Protein 3TJ5 (pdb70)

Sequence (281 aa):
PVFHTRTIESILEPVAQQISHLVIMHEEGEVDGKAIPDLTAPVAAVQAAVSSNLVRVGKETVQTTEDQILKRDMPPAFIKVENACTKLVQAAQMLQSDPYSVPARDYLIDGSRGILSGTSDLLLTFDEAEVRKIIRVCKGILEYLTVAEVVETMEDLVTYTKNLGPGMTKMAKMIDERQQELTHQEHRVMLVNSMNTVKELLPVLISAMMKKIFVTTKKNSKNQGIEEALKNRNFTVEKMSAEINEIIRVLQLTSWWDEGSHMNLLNAATALSGSMQYLLNYVNAG

CATH classification: 1.20.120.230 (+1 more: 1.20.120.230)

B-factor: mean 51.9, std 18.7, range [24.47, 155.9]

GO terms:
  GO:0005515 protein binding (F, IPI)
  GO:0060090 molecular adaptor activity (F, EXP)
  GO:0045121 membrane raft (C, I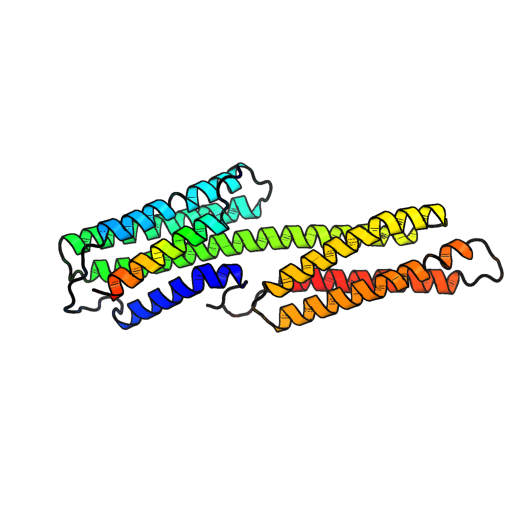DA)
  GO:0005912 adherens junction (C, IDA)
  GO:1903140 regulation of establishment of endothelial barrier (P, IDA)
  GO:0044291 cell-cell contact zone (C, IMP)
  GO:0005911 cell-cell junction (C, IMP)
  GO:0005925 focal adhesion (C, IMP)
  GO:1904702 regulation of protein localization to adherens junction (P, IMP)
  GO:0051893 regulation of focal adhesion assembly (P, IMP)
  GO:0031625 ubiquitin protein ligase binding (F, IPI)
  GO:0043034 costamere (C, IDA)
  GO:0005925 focal adhesion (C, IDA)
  GO:1904813 ficolin-1-rich granule lumen (C, TAS)
  GO:0034774 secretory granule lumen (C, TAS)
  GO:0035580 specific granule lumen (C, TAS)
  GO:0005576 extracellular region (C, TAS)
  GO:0005829 cytosol (C, TAS)
  GO:0003779 actin binding (F, IDA)
  GO:0007160 cell-matrix adhesion (P, TAS)

Solvent-accessible surface area: 15143 Å² total; per-residue (Å²): 117,77,23,40,2,122,42,10,62,77,11,4,56,32,4,27,108,42,8,64,76,25,44,135,91,6,124,163,45,66,114,44,62,157,49,19,42,75,0,67,77,10,3,50,47,0,88,62,9,6,68,26,0,6,114,9,0,101,74,45,28,139,105,28,164,34,125,59,17,71,154,43,2,47,79,2,7,105,86,0,67,93,7,7,73,80,0,34,71,0,3,112,54,2,106,99,65,45,108,11,32,78,0,8,31,77,2,11,60,0,0,118,18,3,31,43,0,4,34,52,1,2,73,11,63,13,73,8,61,10,60,96,14,15,150,37,0,108,34,14,28,119,58,1,81,60,0,108,106,9,79,70,81,142,70,4,78,75,3,39,146,87,2,24,88,24,6,94,113,0,16,130,49,2,72,94,15,17,84,64,13,42,35,106,100,19,51,81,69,0,55,83,5,9,60,36,0,107,119,22,28,80,76,0,27,53,7,2,103,90,16,16,8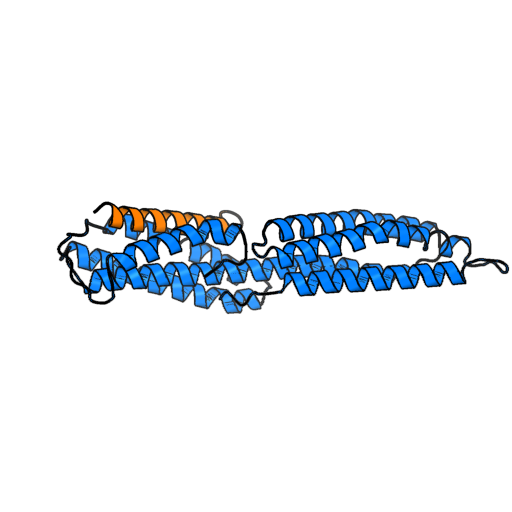8,30,68,136,57,212,152,14,37,47,113,95,3,73,116,56,7,71,128,4,27,119,82,0,25,61,40,0,77,53,0,19,114,2,5,116,48,111,22,231,46,180,111,120,189,65,82,7,48,80,0,0,74,50,1,7,38,24,1,47,131,0,8,78,83,16,87,95,66

Structure (mmCIF, N/CA/C/O backbone):
data_3TJ5
#
_entry.id   3TJ5
#
_cell.length_a   54.404
_cell.length_b   76.343
_cell.length_c   114.549
_cell.angle_alpha   90.00
_cell.angle_beta   90.00
_cell.angle_gamma   90.00
#
_symmetry.space_group_name_H-M   'P 21 21 21'
#
loop_
_entity.id
_entity.type
_entity.pdbx_description
1 polymer Vinculin
2 polymer 'Antigenic heat-stable 120 kDa protein'
3 non-polymer GLYCEROL
4 water water
#
loop_
_atom_site.group_PDB
_atom_site.id
_atom_site.type_symbol
_atom_site.label_atom_id
_atom_site.label_alt_id
_atom_site.label_comp_id
_atom_site.label_asym_id
_atom_site.label_entity_id
_atom_site.label_seq_id
_atom_site.pdbx_PDB_ins_code
_atom_site.Cartn_x
_atom_site.Cartn_y
_atom_site.Cartn_z
_atom_site.occupancy
_atom_site.B_iso_or_equiv
_atom_site.auth_seq_id
_atom_site.auth_comp_id
_atom_site.auth_asym_id
_atom_site.auth_atom_id
_atom_site.pdbx_PDB_model_num
ATOM 1 N N . PRO A 1 2 ? -28.176 -21.379 26.217 1.00 77.86 2 PRO A N 1
ATOM 2 C CA . PRO A 1 2 ? -27.481 -20.660 27.292 1.00 75.62 2 PRO A CA 1
ATOM 3 C C . PRO A 1 2 ? -26.223 -19.924 26.811 1.00 75.64 2 PRO A C 1
ATOM 4 O O . PRO A 1 2 ? -25.591 -19.240 27.619 1.00 74.94 2 PRO A O 1
ATOM 8 N N . VAL A 1 3 ? -25.870 -20.030 25.508 1.00 69.53 3 VAL A N 1
ATOM 9 C CA . VAL A 1 3 ? -24.701 -19.325 24.963 1.00 66.95 3 VAL A CA 1
ATOM 10 C C . VAL A 1 3 ? -25.068 -17.838 24.833 1.00 63.60 3 VAL A C 1
ATOM 11 O O . VAL A 1 3 ? -26.243 -17.506 24.628 1.00 62.85 3 VAL A O 1
ATOM 15 N N . PHE A 1 4 ? -24.083 -16.951 25.007 1.00 54.63 4 PHE A N 1
ATOM 16 C CA . PHE A 1 4 ? -24.347 -15.522 24.931 1.00 51.54 4 PHE A CA 1
ATOM 17 C C . PHE A 1 4 ? -24.021 -15.016 23.522 1.00 54.27 4 PHE A C 1
ATOM 18 O O . PHE A 1 4 ? -23.181 -15.601 22.832 1.00 53.38 4 PHE A O 1
ATOM 26 N N . HIS A 1 5 ? -24.770 -13.992 23.074 1.00 50.17 5 HIS A N 1
ATOM 27 C CA . HIS A 1 5 ? -24.687 -13.428 21.716 1.00 50.75 5 HIS A CA 1
ATOM 28 C C . HIS A 1 5 ? -23.306 -12.858 21.383 1.00 51.05 5 HIS A C 1
ATOM 29 O O . HIS A 1 5 ? -22.843 -13.051 20.264 1.00 51.69 5 HIS A O 1
ATOM 36 N N . THR A 1 6 ? -22.661 -12.165 22.342 1.00 44.91 6 THR A N 1
ATOM 37 C CA . THR A 1 6 ? -21.354 -11.510 22.174 1.00 43.89 6 THR A CA 1
ATOM 38 C C . THR A 1 6 ? -20.401 -11.825 23.306 1.00 48.09 6 THR A C 1
ATOM 39 O O . THR A 1 6 ? -20.839 -12.219 24.395 1.00 46.06 6 THR A O 1
ATOM 43 N N . ARG A 1 7 ? -19.099 -11.567 23.079 1.00 46.47 7 ARG A N 1
ATOM 44 C CA . ARG A 1 7 ? -18.050 -11.801 24.069 1.00 47.32 7 ARG A CA 1
ATOM 45 C C . ARG A 1 7 ? -18.152 -10.827 25.244 1.00 49.09 7 ARG A C 1
ATOM 46 O O . ARG A 1 7 ? -17.741 -11.171 26.353 1.00 48.20 7 ARG A O 1
ATOM 54 N N . THR A 1 8 ? -18.738 -9.638 25.026 1.00 44.85 8 THR A N 1
ATOM 55 C CA . THR A 1 8 ? -18.935 -8.643 26.085 1.00 42.88 8 THR A CA 1
ATOM 56 C C . THR A 1 8 ? -19.997 -9.138 27.067 1.00 41.63 8 THR A C 1
ATOM 57 O O . THR A 1 8 ? -19.783 -9.065 28.273 1.00 39.80 8 THR A O 1
ATOM 61 N N . ILE A 1 9 ? -21.127 -9.647 26.539 1.00 36.53 9 ILE A N 1
ATOM 62 C CA . ILE A 1 9 ? -22.252 -10.155 27.323 1.00 35.60 9 ILE A CA 1
ATOM 63 C C . ILE A 1 9 ? -21.809 -11.398 28.098 1.00 38.91 9 ILE A C 1
ATOM 64 O O . ILE A 1 9 ? -22.088 -11.506 29.288 1.00 38.07 9 ILE A O 1
ATOM 69 N N . GLU A 1 10 ? -21.077 -12.289 27.426 1.00 35.87 10 GLU A N 1
ATOM 70 C CA . GLU A 1 10 ? -20.530 -13.519 27.982 1.00 37.04 10 GLU A CA 1
ATOM 71 C C . GLU A 1 10 ? -19.691 -13.245 29.239 1.00 41.01 10 GLU A C 1
ATOM 72 O O . GLU A 1 10 ? -19.954 -13.849 30.269 1.00 38.39 10 GLU A O 1
ATOM 78 N N . SER A 1 11 ? -18.722 -12.317 29.166 1.00 40.37 11 SER A N 1
ATOM 79 C CA . SER A 1 11 ? -17.831 -11.999 30.290 1.00 42.07 11 SER A CA 1
ATOM 80 C C . SER A 1 11 ? -18.590 -11.455 31.502 1.00 44.41 11 SER A C 1
ATOM 81 O O . SER A 1 11 ? -18.161 -11.675 32.631 1.00 46.42 11 SER A O 1
ATOM 84 N N . ILE A 1 12 ? -19.732 -10.801 31.281 1.00 40.10 12 ILE A N 1
ATOM 85 C CA . ILE A 1 12 ? -20.567 -10.255 32.351 1.00 39.11 12 ILE A CA 1
ATOM 86 C C . ILE A 1 12 ? -21.483 -11.357 32.939 1.00 41.19 12 ILE A C 1
ATOM 87 O O . ILE A 1 12 ? -21.609 -11.476 34.159 1.00 39.50 12 ILE A O 1
ATOM 92 N N . LEU A 1 13 ? -22.155 -12.126 32.071 1.00 36.55 13 LEU A N 1
ATOM 93 C CA . LEU A 1 13 ? -23.192 -13.044 32.516 1.00 35.82 13 LEU A CA 1
ATOM 94 C C . LEU A 1 13 ? -22.777 -14.487 32.718 1.00 36.12 13 LEU A C 1
ATOM 95 O O . LEU A 1 13 ? -23.324 -15.121 33.609 1.00 35.40 13 LEU A O 1
ATOM 100 N N . GLU A 1 14 ? -21.863 -15.013 31.908 1.00 33.52 14 GLU A N 1
ATOM 101 C CA . GLU A 1 14 ? -21.422 -16.412 32.000 1.00 33.89 14 GLU A CA 1
ATOM 102 C C . GLU A 1 14 ? -20.944 -16.741 33.435 1.00 37.37 14 GLU A C 1
ATOM 103 O O . GLU A 1 14 ? -21.423 -17.755 33.959 1.00 36.12 14 GLU A O 1
ATOM 109 N N . PRO A 1 15 ? -20.127 -15.890 34.134 1.00 35.18 15 PRO A N 1
ATOM 110 C CA . PRO A 1 15 ? -19.735 -16.236 35.521 1.00 34.94 15 PRO A CA 1
ATOM 111 C C . PRO A 1 15 ? -20.928 -16.327 36.475 1.00 36.53 15 PRO A C 1
ATOM 112 O O . PRO A 1 15 ? -20.939 -17.188 37.344 1.00 36.60 15 PRO A O 1
ATOM 116 N N . VAL A 1 16 ? -21.948 -15.485 36.293 1.00 32.38 16 VAL A N 1
ATOM 117 C CA . VAL A 1 16 ? -23.136 -15.521 37.135 1.00 31.65 16 VAL A CA 1
ATOM 118 C C . VAL A 1 16 ? -23.916 -16.840 36.857 1.00 35.49 16 VAL A C 1
ATOM 119 O O . VAL A 1 16 ? -24.286 -17.547 37.810 1.00 34.09 16 VAL A O 1
ATOM 123 N N . ALA A 1 17 ? -24.105 -17.198 35.563 1.00 32.55 17 ALA A N 1
ATOM 124 C CA . ALA A 1 17 ? -24.788 -18.450 35.192 1.00 32.01 17 ALA A CA 1
ATOM 125 C C . ALA A 1 17 ? -24.058 -19.641 35.775 1.00 33.76 17 ALA A C 1
ATOM 126 O O . ALA A 1 17 ? -24.699 -20.529 36.339 1.00 32.25 17 ALA A O 1
ATOM 128 N N . GLN A 1 18 ? -22.715 -19.650 35.701 1.00 32.41 18 GLN A N 1
ATOM 129 C CA . GLN A 1 18 ? -21.921 -20.773 36.238 1.00 33.56 18 GLN A CA 1
ATOM 130 C C . GLN A 1 18 ? -22.083 -20.925 37.756 1.00 35.81 18 GLN A C 1
ATOM 131 O O . GLN A 1 18 ? -22.211 -22.038 38.260 1.00 36.72 18 GLN A O 1
ATOM 137 N N . GLN A 1 19 ? -22.146 -19.807 38.474 1.00 31.28 19 GLN A N 1
ATOM 138 C CA . GLN A 1 19 ? -22.280 -19.827 39.918 1.00 30.39 19 GLN A CA 1
ATOM 139 C C . GLN A 1 19 ? -23.700 -20.219 40.352 1.00 34.49 19 GLN A C 1
ATOM 140 O O . GLN A 1 19 ? -23.850 -20.911 41.357 1.00 33.31 19 GLN A O 1
ATOM 146 N N . ILE A 1 20 ? -24.725 -19.835 39.586 1.00 32.33 20 ILE A N 1
ATOM 147 C CA . ILE A 1 20 ? -26.088 -20.279 39.897 1.00 32.91 20 ILE A CA 1
ATOM 148 C C . ILE A 1 20 ? -26.166 -21.804 39.709 1.00 38.06 20 ILE A C 1
ATOM 149 O O . ILE A 1 20 ? -26.707 -22.500 40.566 1.00 38.12 20 ILE A O 1
ATOM 154 N N . SER A 1 21 ? -25.606 -22.322 38.597 1.00 36.29 21 SER A N 1
ATOM 155 C CA . SER A 1 21 ? -25.651 -23.761 38.331 1.00 38.30 21 SER A CA 1
ATOM 156 C C . SER A 1 21 ? -24.888 -24.534 39.413 1.00 42.73 21 SER A C 1
ATOM 157 O O . SER A 1 21 ? -25.322 -25.621 39.795 1.00 41.91 21 SER A O 1
ATOM 160 N N . HIS A 1 22 ? -23.810 -23.936 39.979 1.00 38.79 22 HIS A N 1
ATOM 161 C CA . HIS A 1 22 ? -23.068 -24.565 41.078 1.00 38.29 22 HIS A CA 1
ATOM 162 C C . HIS A 1 22 ? -23.936 -24.647 42.338 1.00 42.81 22 HIS A C 1
ATOM 163 O O . HIS A 1 22 ? -23.869 -25.650 43.054 1.00 43.03 22 HIS A O 1
ATOM 170 N N . LEU A 1 23 ? -24.731 -23.593 42.618 1.00 38.65 23 LEU A N 1
ATOM 171 C CA . LEU A 1 23 ? -25.591 -23.544 43.803 1.00 38.50 23 LEU A CA 1
ATOM 172 C C . LEU A 1 23 ? -26.726 -24.572 43.682 1.00 44.91 23 LEU A C 1
ATOM 173 O O . LEU A 1 23 ? -27.019 -25.269 44.656 1.00 44.20 23 LEU A O 1
ATOM 178 N N . VAL A 1 24 ? -27.323 -24.678 42.474 1.00 42.63 24 VAL A N 1
ATOM 179 C CA . VAL A 1 24 ? -28.400 -25.611 42.107 1.00 43.51 24 VAL A CA 1
ATOM 180 C C . VAL A 1 24 ? -27.974 -27.086 42.393 1.00 49.54 24 VAL A C 1
ATOM 181 O O . VAL A 1 24 ? -28.821 -27.875 42.823 1.00 48.94 24 VAL A O 1
ATOM 185 N N . ILE A 1 25 ? -26.665 -27.435 42.228 1.00 47.72 25 ILE A N 1
ATOM 186 C CA . ILE A 1 25 ? -26.127 -28.767 42.543 1.00 49.07 25 ILE A CA 1
ATOM 187 C C . ILE A 1 25 ? -26.411 -29.087 44.011 1.00 54.02 25 ILE A C 1
ATOM 188 O O . ILE A 1 25 ? -26.884 -30.182 44.315 1.00 54.62 25 ILE A O 1
ATOM 193 N N . MET A 1 26 ? -26.108 -28.133 44.906 1.00 50.57 26 MET A N 1
ATOM 194 C CA . MET A 1 26 ? -26.308 -28.226 46.350 1.00 50.88 26 MET A CA 1
ATOM 195 C C . MET A 1 26 ? -27.754 -28.064 46.755 1.00 47.81 26 MET A C 1
ATOM 196 O O . MET A 1 26 ? -28.125 -28.511 47.839 1.00 46.12 26 MET A O 1
ATOM 201 N N . HIS A 1 27 ? -28.549 -27.328 45.958 1.00 41.71 27 HIS A N 1
ATOM 202 C CA . HIS A 1 27 ? -29.942 -27.108 46.323 1.00 38.80 27 HIS A CA 1
ATOM 203 C C . HIS A 1 27 ? -30.896 -27.273 45.149 1.00 42.19 27 HIS A C 1
ATOM 204 O O . HIS A 1 27 ? -30.991 -26.407 44.278 1.00 40.93 27 HIS A O 1
ATOM 211 N N . GLU A 1 28 ? -31.632 -28.388 45.163 1.00 39.90 28 GLU A N 1
ATOM 212 C CA . GLU A 1 28 ? -32.759 -28.661 44.272 1.00 40.68 28 GLU A CA 1
ATOM 213 C C . GLU A 1 28 ? -33.941 -27.954 44.915 1.00 44.43 28 GLU A C 1
ATOM 214 O O . GLU A 1 28 ? -33.864 -27.653 46.108 1.00 44.27 28 GLU A O 1
ATOM 220 N N . GLU A 1 29 ? -35.036 -27.728 44.201 1.00 41.09 29 GLU A N 1
ATOM 221 C CA . GLU A 1 29 ? -36.207 -27.078 44.799 1.00 40.31 29 GLU A CA 1
ATOM 222 C C . GLU A 1 29 ? -36.725 -27.873 46.003 1.00 42.14 29 GLU A C 1
ATOM 223 O O . GLU A 1 29 ? -36.869 -29.091 45.911 1.00 41.72 29 GLU A O 1
ATOM 229 N N . GLY A 1 30 ? -36.943 -27.184 47.124 1.00 36.54 30 GLY A N 1
ATOM 230 C CA . GLY A 1 30 ? -37.458 -27.789 48.355 1.00 35.93 30 GLY A CA 1
ATOM 231 C C . GLY A 1 30 ? -36.510 -28.694 49.121 1.00 40.01 30 GLY A C 1
ATOM 232 O O . GLY A 1 30 ? -36.921 -29.318 50.101 1.00 39.79 30 GLY A O 1
ATOM 233 N N . GLU A 1 31 ? -35.225 -28.736 48.728 1.00 37.39 31 GLU A N 1
ATOM 234 C CA . GLU A 1 31 ? -34.236 -29.591 49.380 1.00 37.13 31 GLU A CA 1
ATOM 235 C C . GLU A 1 31 ? -33.746 -29.018 50.718 1.00 36.91 31 GLU A C 1
ATOM 236 O O . GLU A 1 31 ? -33.370 -27.851 50.833 1.00 34.40 31 GLU A O 1
ATOM 242 N N . VAL A 1 32 ? -33.709 -29.892 51.714 1.00 34.50 32 VAL A N 1
ATOM 243 C CA . VAL A 1 32 ? -33.203 -29.634 53.053 1.00 34.17 32 VAL A CA 1
ATOM 244 C C . VAL A 1 32 ? -31.713 -29.988 53.105 1.00 36.98 32 VAL A C 1
ATOM 245 O O . VAL A 1 32 ? -31.303 -31.038 52.594 1.00 34.96 32 VAL A O 1
ATOM 249 N N . ASP A 1 33 ? -30.937 -29.182 53.830 1.00 36.39 33 ASP A N 1
ATOM 250 C CA . ASP A 1 33 ? -29.532 -29.470 54.127 1.00 37.09 33 ASP A CA 1
ATOM 251 C C . ASP A 1 33 ? -29.270 -29.063 55.584 1.00 41.32 33 ASP A C 1
ATOM 252 O O . ASP A 1 33 ? -30.127 -28.442 56.214 1.00 40.06 33 ASP A O 1
ATOM 257 N N . GLY A 1 34 ? -28.132 -29.462 56.121 1.00 40.23 34 GLY A N 1
ATOM 258 C CA . GLY A 1 34 ? -27.752 -29.122 57.491 1.00 39.38 34 GLY A CA 1
ATOM 259 C C . GLY A 1 34 ? -26.627 -28.116 57.534 1.00 42.83 34 GLY A C 1
ATOM 260 O O . GLY A 1 34 ? -25.824 -28.128 58.460 1.00 42.82 34 GLY A O 1
ATOM 261 N N . LYS A 1 35 ? -26.543 -27.243 56.522 1.00 39.71 35 LYS A N 1
ATOM 262 C CA . LYS A 1 35 ? -25.515 -26.212 56.493 1.00 40.72 35 LYS A CA 1
ATOM 263 C C . LYS A 1 35 ? -26.144 -24.837 56.765 1.00 45.26 35 LYS A C 1
ATOM 264 O O . LYS A 1 35 ? -26.997 -24.377 56.007 1.00 46.42 35 LYS A O 1
ATOM 270 N N . ALA A 1 36 ? -25.742 -24.197 57.861 1.00 40.01 36 ALA A N 1
ATOM 271 C CA . ALA A 1 36 ? -26.230 -22.874 58.223 1.00 38.34 36 ALA A CA 1
ATOM 272 C C . ALA A 1 36 ? -25.695 -21.839 57.227 1.00 40.83 36 ALA A C 1
ATOM 273 O O . ALA A 1 36 ? -24.480 -21.722 57.061 1.00 42.71 36 ALA A O 1
ATOM 275 N N . ILE A 1 37 ? -26.575 -21.099 56.551 1.00 33.97 37 ILE A N 1
ATOM 276 C CA . ILE A 1 37 ? -26.082 -20.060 55.626 1.00 32.64 37 ILE A CA 1
ATOM 277 C C . ILE A 1 37 ? -25.734 -18.827 56.473 1.00 36.73 37 ILE A C 1
ATOM 278 O O . ILE A 1 37 ? -26.562 -18.407 57.291 1.00 34.19 37 ILE A O 1
ATOM 283 N N . PRO A 1 38 ? -24.524 -18.228 56.322 1.00 36.07 38 PRO A N 1
ATOM 284 C CA . PRO A 1 38 ? -24.209 -17.034 57.122 1.00 36.83 38 PRO A CA 1
ATOM 285 C C . PRO A 1 38 ? -25.117 -15.860 56.737 1.00 40.98 38 PRO A C 1
ATOM 286 O O . PRO A 1 38 ? -25.859 -15.957 55.751 1.00 40.00 38 PRO A O 1
ATOM 290 N N . ASP A 1 39 ? -25.083 -14.772 57.523 1.00 37.44 39 ASP A N 1
ATOM 291 C CA . ASP A 1 39 ? -25.912 -13.589 57.301 1.00 37.22 39 ASP A CA 1
ATOM 292 C C . ASP A 1 39 ? -25.618 -12.957 55.906 1.00 39.82 39 ASP A C 1
ATOM 293 O O . ASP A 1 39 ? -24.502 -12.510 55.652 1.00 38.06 39 ASP A O 1
ATOM 298 N N . LEU A 1 40 ? -26.629 -12.931 55.016 1.00 35.79 40 LEU A N 1
ATOM 299 C CA . LEU A 1 40 ? -26.446 -12.399 53.658 1.00 35.79 40 LEU A CA 1
ATOM 300 C C . LEU A 1 40 ? -26.947 -10.967 53.512 1.00 39.87 40 LEU A C 1
ATOM 301 O O . LEU A 1 40 ? -26.928 -10.448 52.399 1.00 37.80 40 LEU A O 1
ATOM 306 N N . THR A 1 41 ? -27.355 -10.302 54.620 1.00 36.67 41 THR A N 1
ATOM 307 C CA . THR A 1 41 ? -27.877 -8.928 54.563 1.00 36.75 41 THR A CA 1
ATOM 308 C C . THR A 1 41 ? -26.964 -7.963 53.779 1.00 41.23 41 THR A C 1
ATOM 309 O O . THR A 1 41 ? -27.464 -7.288 52.877 1.00 41.08 41 THR A O 1
ATOM 313 N N . ALA A 1 42 ? -25.666 -7.864 54.129 1.00 39.33 42 ALA A N 1
ATOM 314 C CA . ALA A 1 42 ? -24.728 -6.930 53.481 1.00 40.13 42 ALA A CA 1
ATOM 315 C C . ALA A 1 42 ? -24.432 -7.323 51.995 1.00 42.96 42 ALA A C 1
ATOM 316 O O . ALA A 1 42 ? -24.612 -6.445 51.138 1.00 43.43 42 ALA A O 1
ATOM 318 N N . PRO A 1 43 ? -24.064 -8.586 51.616 1.00 38.62 43 PRO A N 1
ATOM 319 C CA . PRO A 1 43 ? -23.892 -8.882 50.169 1.00 36.93 43 PRO A CA 1
ATOM 320 C C . PRO A 1 43 ? -25.163 -8.615 49.342 1.00 38.86 43 PRO A C 1
ATOM 321 O O . PRO A 1 43 ? -25.058 -8.122 48.214 1.00 40.27 43 PRO A O 1
ATOM 325 N N . VAL A 1 44 ? -26.356 -8.909 49.891 1.00 34.55 44 VAL A N 1
ATOM 326 C CA . VAL A 1 44 ? -27.621 -8.664 49.182 1.00 34.77 44 VAL A CA 1
ATOM 327 C C . VAL A 1 44 ? -27.847 -7.141 49.045 1.00 40.14 44 VAL A C 1
ATOM 328 O O . VAL A 1 44 ? -28.286 -6.685 47.983 1.00 38.38 44 VAL A O 1
ATOM 332 N N . ALA A 1 45 ? -27.522 -6.359 50.084 1.00 38.96 45 ALA A N 1
ATOM 333 C CA . ALA A 1 45 ? -27.663 -4.894 50.009 1.00 39.26 45 ALA A CA 1
ATOM 334 C C . ALA A 1 45 ? -26.798 -4.332 48.875 1.00 42.07 45 ALA A C 1
ATOM 335 O O . ALA A 1 45 ? -27.229 -3.387 48.210 1.00 42.31 45 ALA A O 1
ATOM 337 N N . ALA A 1 46 ? -25.605 -4.930 48.613 1.00 38.04 46 ALA A N 1
ATOM 338 C CA . ALA A 1 46 ? -24.753 -4.504 47.481 1.00 38.08 46 ALA A CA 1
ATOM 339 C C . ALA A 1 46 ? -25.416 -4.877 46.132 1.00 39.88 46 ALA A C 1
ATOM 340 O O . ALA A 1 46 ? -25.292 -4.132 45.153 1.00 38.17 46 ALA A O 1
ATOM 342 N N . VAL A 1 47 ? -26.131 -6.024 46.084 1.00 36.16 47 VAL A N 1
ATOM 343 C CA . VAL A 1 47 ? -26.846 -6.414 44.855 1.00 34.69 47 VAL A CA 1
ATOM 344 C C . VAL A 1 47 ? -27.970 -5.385 44.641 1.00 39.31 47 VAL A C 1
ATOM 345 O O . VAL A 1 47 ? -28.136 -4.878 43.530 1.00 39.17 47 VAL A O 1
ATOM 349 N N . GLN A 1 48 ? -28.677 -5.033 45.726 1.00 37.07 48 GLN A N 1
ATOM 350 C CA . GLN A 1 48 ? -29.763 -4.053 45.727 1.00 38.61 48 GLN A CA 1
ATOM 351 C C . GLN A 1 48 ? -29.271 -2.708 45.181 1.00 43.88 48 GLN A C 1
ATOM 352 O O . GLN A 1 48 ? -29.925 -2.149 44.303 1.00 44.51 48 GLN A O 1
ATOM 358 N N . ALA A 1 49 ? -28.102 -2.219 45.651 1.00 41.63 49 ALA A N 1
ATOM 359 C CA . ALA A 1 49 ? -27.531 -0.955 45.166 1.00 42.83 49 ALA A CA 1
ATOM 360 C C . ALA A 1 49 ? -27.166 -1.047 43.679 1.00 44.06 49 ALA A C 1
ATOM 361 O O . ALA A 1 49 ? -27.414 -0.097 42.942 1.00 44.14 49 ALA A O 1
ATOM 363 N N . ALA A 1 50 ? -26.584 -2.185 43.234 1.00 38.90 50 ALA A N 1
ATOM 364 C CA . ALA A 1 50 ? -26.199 -2.365 41.832 1.00 37.43 50 ALA A CA 1
ATOM 365 C C . ALA A 1 50 ? -27.427 -2.443 40.916 1.00 41.70 50 ALA A C 1
ATOM 366 O O . ALA A 1 50 ? -27.388 -1.912 39.807 1.00 41.01 50 ALA A O 1
ATOM 368 N N . VAL A 1 51 ? -28.521 -3.067 41.393 1.00 39.44 51 VAL A N 1
ATOM 369 C CA . VAL A 1 51 ? -29.797 -3.176 40.657 1.00 39.04 51 VAL A CA 1
ATOM 370 C C . VAL A 1 51 ? -30.404 -1.774 40.441 1.00 43.88 51 VAL A C 1
ATOM 371 O O . VAL A 1 51 ? -30.712 -1.438 39.298 1.00 43.09 51 VAL A O 1
ATOM 375 N N A SER A 1 52 ? -30.569 -0.969 41.522 0.50 42.22 52 SER A N 1
ATOM 376 N N B SER A 1 52 ? -30.562 -0.977 41.518 0.50 41.77 52 SER A N 1
ATOM 377 C CA A SER A 1 52 ? -31.157 0.376 41.439 0.50 43.90 52 SER A CA 1
ATOM 378 C CA B SER A 1 52 ? -31.139 0.370 41.456 0.50 43.25 52 SER A CA 1
ATOM 379 C C A SER A 1 52 ? -30.347 1.272 40.491 0.50 48.64 52 SER A C 1
ATOM 380 C C B SER A 1 52 ? -30.345 1.265 40.497 0.50 48.34 52 SER A C 1
ATOM 381 O O A SER A 1 52 ? -30.934 2.039 39.725 0.50 48.97 52 SER A O 1
ATOM 382 O O B SER A 1 52 ? -30.942 2.025 39.731 0.50 48.66 52 SER A O 1
ATOM 387 N N . ASN A 1 53 ? -29.010 1.113 40.496 1.00 44.88 53 ASN A N 1
ATOM 388 C CA . ASN A 1 53 ? -28.106 1.852 39.623 1.00 44.49 53 ASN A CA 1
ATOM 389 C C . ASN A 1 53 ? -28.298 1.402 38.158 1.00 45.16 53 ASN A C 1
ATOM 390 O O . ASN A 1 53 ? -28.348 2.251 37.263 1.00 44.69 53 ASN A O 1
ATOM 395 N N . LEU A 1 54 ? -28.457 0.078 37.915 1.00 38.38 54 LEU A N 1
ATOM 396 C CA . LEU A 1 54 ? -28.675 -0.422 36.558 1.00 37.05 54 LEU A CA 1
ATOM 397 C C . LEU A 1 54 ? -30.019 0.097 36.005 1.00 42.66 54 LEU A C 1
ATOM 398 O O . LEU A 1 54 ? -30.065 0.519 34.849 1.00 43.11 54 LEU A O 1
ATOM 403 N N . VAL A 1 55 ? -31.073 0.077 36.828 1.00 40.81 55 VAL A N 1
ATOM 404 C CA . VAL A 1 55 ? -32.418 0.560 36.483 1.00 42.79 55 VAL A CA 1
ATOM 405 C C . VAL A 1 55 ? -32.388 2.095 36.216 1.00 49.57 55 VAL A C 1
ATOM 406 O O . VAL A 1 55 ? -32.988 2.538 35.238 1.00 48.85 55 VAL A O 1
ATOM 410 N N . ARG A 1 56 ? -31.657 2.877 37.050 1.00 48.45 56 ARG A N 1
ATOM 411 C CA . ARG A 1 56 ? -31.494 4.337 36.904 1.00 50.20 56 ARG A CA 1
ATOM 412 C C . ARG A 1 56 ? -30.861 4.675 35.524 1.00 52.50 56 ARG A C 1
ATOM 413 O O . ARG A 1 56 ? -31.408 5.509 34.805 1.00 53.17 56 ARG A O 1
ATOM 421 N N . VAL A 1 57 ? -29.757 3.988 35.140 1.00 46.21 57 VAL A N 1
ATOM 422 C CA . VAL A 1 57 ? -29.079 4.166 33.850 1.00 44.80 57 VAL A CA 1
ATOM 423 C C . VAL A 1 57 ? -30.055 3.790 32.713 1.00 49.75 57 VAL A C 1
ATOM 424 O O . VAL A 1 57 ? -30.189 4.545 31.752 1.00 49.21 57 VAL A O 1
ATOM 428 N N . GLY A 1 58 ? -30.717 2.639 32.845 1.00 45.67 58 GLY A N 1
ATOM 429 C CA . GLY A 1 58 ? -31.677 2.150 31.865 1.00 44.78 58 GLY A CA 1
ATOM 430 C C . GLY A 1 58 ? -32.819 3.120 31.614 1.00 49.16 58 GLY A C 1
ATOM 431 O O . GLY A 1 58 ? -33.169 3.377 30.461 1.00 47.75 58 GLY A O 1
ATOM 432 N N . LYS A 1 59 ? -33.415 3.652 32.701 1.00 46.89 59 LYS A N 1
ATOM 433 C CA . LYS A 1 59 ? -34.523 4.614 32.647 1.00 48.47 59 LYS A CA 1
ATOM 434 C C . LYS A 1 59 ? -34.115 5.933 31.976 1.00 55.59 59 LYS A C 1
ATOM 435 O O . LYS A 1 59 ? -34.950 6.539 31.296 1.00 55.71 59 LYS A O 1
ATOM 441 N N . GLU A 1 60 ? -32.841 6.366 32.153 1.00 53.16 60 GLU A N 1
ATOM 442 C CA . GLU A 1 60 ? -32.304 7.578 31.522 1.00 54.55 60 GLU A CA 1
ATOM 443 C C . GLU A 1 60 ? -32.236 7.396 30.004 1.00 56.27 60 GLU A C 1
ATOM 444 O O . GLU A 1 60 ? -32.481 8.353 29.268 1.00 56.50 60 GLU A O 1
ATOM 450 N N . THR A 1 61 ? -31.929 6.164 29.538 1.00 50.05 61 THR A N 1
ATOM 451 C CA . THR A 1 61 ? -31.897 5.819 28.116 1.00 48.85 61 THR A CA 1
ATOM 452 C C . THR A 1 61 ? -33.327 5.917 27.544 1.00 54.02 61 THR A C 1
ATOM 453 O O . THR A 1 61 ? -33.520 6.615 26.562 1.00 53.51 61 THR A O 1
ATOM 457 N N . VAL A 1 62 ? -34.320 5.269 28.193 1.00 50.83 62 VAL A N 1
ATOM 458 C CA . VAL A 1 62 ? -35.730 5.267 27.777 1.00 51.41 62 VAL A CA 1
ATOM 459 C C . VAL A 1 62 ? -36.299 6.709 27.710 1.00 58.19 62 VAL A C 1
ATOM 460 O O . VAL A 1 62 ? -37.090 7.003 26.812 1.00 58.32 62 VAL A O 1
ATOM 464 N N . GLN A 1 63 ? -35.893 7.591 28.643 1.00 56.64 63 GLN A N 1
ATOM 465 C CA . GLN A 1 63 ? -36.365 8.973 28.689 1.00 59.18 63 GLN A CA 1
ATOM 466 C C . GLN A 1 63 ? -35.778 9.843 27.569 1.00 63.09 63 GLN A C 1
ATOM 467 O O . GLN A 1 63 ? -36.451 10.771 27.132 1.00 64.93 63 GLN A O 1
ATOM 473 N N . THR A 1 64 ? -34.546 9.553 27.101 1.00 57.31 64 THR A N 1
ATOM 474 C CA . THR A 1 64 ? -33.877 10.397 26.101 1.00 56.81 64 THR A CA 1
ATOM 475 C C . THR A 1 64 ? -33.846 9.819 24.674 1.00 58.98 64 THR A C 1
ATOM 476 O O . THR A 1 64 ? -33.749 10.594 23.721 1.00 59.05 64 THR A O 1
ATOM 480 N N . THR A 1 65 ? -33.880 8.483 24.524 1.00 53.92 65 THR A N 1
ATOM 481 C CA . THR A 1 65 ? -33.765 7.797 23.225 1.00 51.77 65 THR A CA 1
ATOM 482 C C . THR A 1 65 ? -34.895 8.135 22.232 1.00 55.44 65 THR A C 1
ATOM 483 O O . THR A 1 65 ? -35.977 8.585 22.615 1.00 56.22 65 THR A O 1
ATOM 487 N N . GLU A 1 66 ? -34.616 7.867 20.952 1.00 50.82 66 GLU A N 1
ATOM 488 C CA . GLU A 1 66 ? -35.537 7.997 19.828 1.00 50.87 66 GLU A CA 1
ATOM 489 C C . GLU A 1 66 ? -35.857 6.594 19.303 1.00 53.34 66 GLU A C 1
ATOM 490 O O . GLU A 1 66 ? -36.718 6.434 18.437 1.00 52.99 66 GLU A O 1
ATOM 496 N N . ASP A 1 67 ? -35.146 5.572 19.833 1.00 47.94 67 ASP A N 1
ATOM 497 C CA . ASP A 1 67 ? -35.336 4.172 19.453 1.00 46.56 67 ASP A CA 1
ATOM 498 C C . ASP A 1 67 ? -36.579 3.636 20.157 1.00 51.69 67 ASP A C 1
ATOM 499 O O . ASP A 1 67 ? -36.583 3.464 21.379 1.00 50.43 67 ASP A O 1
ATOM 504 N N . GLN A 1 68 ? -37.641 3.393 19.367 1.00 49.72 68 GLN A N 1
ATOM 505 C CA . GLN A 1 68 ? -38.934 2.909 19.841 1.00 50.57 68 GLN A CA 1
ATOM 506 C C . GLN A 1 68 ? -38.855 1.493 20.394 1.00 53.64 68 GLN A C 1
ATOM 507 O O . GLN A 1 68 ? -39.631 1.173 21.288 1.00 53.55 68 GLN A O 1
ATOM 513 N N . ILE A 1 69 ? -37.925 0.657 19.885 1.00 49.81 69 ILE A N 1
ATOM 514 C CA . ILE A 1 69 ? -37.729 -0.721 20.356 1.00 49.01 69 ILE A CA 1
ATOM 515 C C . ILE A 1 69 ? -37.152 -0.694 21.775 1.00 52.61 69 ILE A C 1
ATOM 516 O O . ILE A 1 69 ? -37.583 -1.500 22.606 1.00 52.46 69 ILE A O 1
ATOM 521 N N . LEU A 1 70 ? -36.226 0.254 22.073 1.00 48.58 70 LEU A N 1
ATOM 522 C CA . LEU A 1 70 ? -35.652 0.409 23.417 1.00 48.12 70 LEU A CA 1
ATOM 523 C C . LEU A 1 70 ? -36.718 0.820 24.409 1.00 52.24 70 LEU A C 1
ATOM 524 O O . LEU A 1 70 ? -36.820 0.226 25.488 1.00 51.26 70 LEU A O 1
ATOM 529 N N . LYS A 1 71 ? -37.539 1.833 24.034 1.00 49.21 71 LYS A N 1
ATOM 530 C CA . LYS A 1 71 ? -38.642 2.328 24.866 1.00 50.11 71 LYS A CA 1
ATOM 531 C C . LYS A 1 71 ? -39.616 1.205 25.205 1.00 52.81 71 LYS A C 1
ATOM 532 O O . LYS A 1 71 ? -40.222 1.209 26.274 1.00 52.86 71 LYS A O 1
ATOM 538 N N . ARG A 1 72 ? -39.781 0.257 24.282 1.00 49.64 72 ARG A N 1
ATOM 539 C CA . ARG A 1 72 ? -40.688 -0.873 24.446 1.00 50.42 72 ARG A CA 1
ATOM 540 C C . ARG A 1 72 ? -40.045 -2.033 25.228 1.00 50.84 72 ARG A C 1
ATOM 541 O O . ARG A 1 72 ? -40.690 -2.570 26.126 1.00 50.29 72 ARG A O 1
ATOM 549 N N . ASP A 1 73 ? -38.803 -2.434 24.890 1.00 45.62 73 ASP A N 1
ATOM 550 C CA . ASP A 1 73 ? -38.202 -3.631 25.501 1.00 44.88 73 ASP A CA 1
ATOM 551 C C . ASP A 1 73 ? -37.409 -3.407 26.794 1.00 49.27 73 ASP A C 1
ATOM 552 O O . ASP A 1 73 ? -37.267 -4.361 27.562 1.00 49.88 73 ASP A O 1
ATOM 557 N N . MET A 1 74 ? -36.927 -2.194 27.081 1.00 45.53 74 MET A N 1
ATOM 558 C CA . MET A 1 74 ? -36.184 -1.999 28.332 1.00 44.63 74 MET A CA 1
ATOM 559 C C . MET A 1 74 ? -37.082 -1.977 29.596 1.00 48.64 74 MET A C 1
ATOM 560 O O . MET A 1 74 ? -36.709 -2.663 30.554 1.00 48.03 74 MET A O 1
ATOM 565 N N . PRO A 1 75 ? -38.243 -1.257 29.659 1.00 44.78 75 PRO A N 1
ATOM 566 C CA . PRO A 1 75 ? -39.036 -1.249 30.902 1.00 44.83 75 PRO A CA 1
ATOM 567 C C . PRO A 1 75 ? -39.455 -2.637 31.433 1.00 48.05 75 PRO A C 1
ATOM 568 O O . PRO A 1 75 ? -39.327 -2.790 32.651 1.00 48.02 75 PRO A O 1
ATOM 572 N N . PRO A 1 76 ? -39.843 -3.676 30.634 1.00 43.89 76 PRO A N 1
ATOM 573 C CA . PRO A 1 76 ? -40.171 -4.981 31.248 1.00 43.50 76 PRO A CA 1
ATOM 574 C C . PRO A 1 76 ? -38.976 -5.620 31.963 1.00 44.14 76 PRO A C 1
ATOM 575 O O . PRO A 1 76 ? -39.169 -6.269 32.988 1.00 41.66 76 PRO A O 1
ATOM 579 N N . ALA A 1 77 ? -37.741 -5.415 31.437 1.00 40.03 77 ALA A N 1
ATOM 580 C CA . ALA A 1 77 ? -36.519 -5.960 32.028 1.00 38.80 77 ALA A CA 1
ATOM 581 C C . ALA A 1 77 ? -36.220 -5.312 33.392 1.00 43.31 77 ALA A C 1
ATOM 582 O O . ALA A 1 77 ? -35.687 -5.994 34.270 1.00 42.15 77 ALA A O 1
ATOM 584 N N . PHE A 1 78 ? -36.624 -4.033 33.595 1.00 40.58 78 PHE A N 1
ATOM 585 C CA . PHE A 1 78 ? -36.460 -3.336 34.880 1.00 39.49 78 PHE A CA 1
ATOM 586 C C . PHE A 1 78 ? -37.314 -4.022 35.933 1.00 44.96 78 PHE A C 1
ATOM 587 O O . PHE A 1 78 ? -36.830 -4.287 37.034 1.00 43.29 78 PHE A O 1
ATOM 595 N N . ILE A 1 79 ? -38.575 -4.354 35.578 1.00 44.47 79 ILE A N 1
ATOM 596 C CA . ILE A 1 79 ? -39.516 -5.048 36.475 1.00 44.50 79 ILE A CA 1
ATOM 597 C C . ILE A 1 79 ? -38.939 -6.424 36.848 1.00 45.29 79 ILE A C 1
ATOM 598 O O . ILE A 1 79 ? -39.015 -6.825 38.014 1.00 45.53 79 ILE A O 1
ATOM 603 N N . LYS A 1 80 ? -38.385 -7.145 35.865 1.00 40.11 80 LYS A N 1
ATOM 604 C CA . LYS A 1 80 ? -37.783 -8.471 36.075 1.00 39.61 80 LYS A CA 1
ATOM 605 C C . LYS A 1 80 ? -36.703 -8.430 37.140 1.00 42.19 80 LYS A C 1
ATOM 606 O O . LYS A 1 80 ? -36.768 -9.181 38.112 1.00 40.97 80 LYS A O 1
ATOM 612 N N . VAL A 1 81 ? -35.721 -7.526 36.965 1.00 38.72 81 VAL A N 1
ATOM 613 C CA . VAL A 1 81 ? -34.572 -7.376 37.866 1.00 38.21 81 VAL A CA 1
ATOM 614 C C . VAL A 1 81 ? -35.023 -6.869 39.272 1.00 40.54 81 VAL A C 1
ATOM 615 O O . VAL A 1 81 ? -34.506 -7.364 40.283 1.00 37.94 81 VAL A O 1
ATOM 619 N N . GLU A 1 82 ? -35.997 -5.942 39.334 1.00 37.89 82 GLU A N 1
ATOM 620 C CA . GLU A 1 82 ? -36.502 -5.404 40.609 1.00 39.81 82 GLU A CA 1
ATOM 621 C C . GLU A 1 82 ? -37.274 -6.470 41.416 1.00 44.03 82 GLU A C 1
ATOM 622 O O . GLU A 1 82 ? -37.052 -6.578 42.623 1.00 43.76 82 GLU A O 1
ATOM 628 N N . ASN A 1 83 ? -38.124 -7.287 40.748 1.00 41.62 83 ASN A N 1
ATOM 629 C CA . ASN A 1 83 ? -38.870 -8.385 41.391 1.00 42.00 83 ASN A CA 1
ATOM 630 C C . ASN A 1 83 ? -37.917 -9.440 41.931 1.00 43.69 83 ASN A C 1
ATOM 631 O O . ASN A 1 83 ? -38.097 -9.927 43.047 1.00 43.26 83 ASN A O 1
ATOM 636 N N . ALA A 1 84 ? -36.893 -9.770 41.138 1.00 38.32 84 ALA A N 1
ATOM 637 C CA . ALA A 1 84 ? -35.868 -10.753 41.480 1.00 36.29 84 ALA A CA 1
ATOM 638 C C . ALA A 1 84 ? -35.024 -10.272 42.647 1.00 39.09 84 ALA A C 1
ATOM 639 O O . ALA A 1 84 ? -34.711 -11.060 43.539 1.00 38.03 84 ALA A O 1
ATOM 641 N N . CYS A 1 85 ? -34.707 -8.972 42.677 1.00 37.30 85 CYS A N 1
ATOM 642 C CA . CYS A 1 85 ? -33.938 -8.394 43.772 1.00 38.87 85 CYS A CA 1
ATOM 643 C C . CYS A 1 85 ? -34.735 -8.434 45.078 1.00 42.05 85 CYS A C 1
ATOM 644 O O . CYS A 1 85 ? -34.148 -8.683 46.130 1.00 40.49 85 CYS A O 1
ATOM 647 N N . THR A 1 86 ? -36.065 -8.232 45.015 1.00 39.83 86 THR A N 1
ATOM 648 C CA . THR A 1 86 ? -36.929 -8.304 46.211 1.00 40.28 86 THR A CA 1
ATOM 649 C C . THR A 1 86 ? -36.881 -9.725 46.813 1.00 42.34 86 THR A C 1
ATOM 650 O O . THR A 1 86 ? -36.834 -9.849 48.038 1.00 41.32 86 THR A O 1
ATOM 654 N N . LYS A 1 87 ? -36.838 -10.782 45.965 1.00 37.59 87 LYS A N 1
ATOM 655 C CA . LYS A 1 87 ? -36.715 -12.172 46.455 1.00 35.71 87 LYS A CA 1
ATOM 656 C C . LYS A 1 87 ? -35.392 -12.384 47.182 1.00 36.55 87 LYS A C 1
ATOM 657 O O . LYS A 1 87 ? -35.355 -13.112 48.176 1.00 35.56 87 LYS A O 1
ATOM 663 N N . LEU A 1 88 ? -34.299 -11.749 46.702 1.00 32.68 88 LEU A N 1
ATOM 664 C CA . LEU A 1 88 ? -32.999 -11.886 47.376 1.00 32.36 88 LEU A CA 1
ATOM 665 C C . LEU A 1 88 ? -32.993 -11.185 48.738 1.00 37.06 88 LEU A C 1
ATOM 666 O O . LEU A 1 88 ? -32.398 -11.718 49.682 1.00 35.31 88 LEU A O 1
ATOM 671 N N . VAL A 1 89 ? -33.665 -10.012 48.844 1.00 34.93 89 VAL A N 1
ATOM 672 C CA . VAL A 1 89 ? -33.782 -9.242 50.097 1.00 35.88 89 VAL A CA 1
ATOM 673 C C . VAL A 1 89 ? -34.559 -10.082 51.094 1.00 40.63 89 VAL A C 1
ATOM 674 O O . VAL A 1 89 ? -34.146 -10.198 52.250 1.00 41.67 89 VAL A O 1
ATOM 678 N N . GLN A 1 90 ? -35.655 -10.706 50.635 1.00 37.76 90 GLN A N 1
ATOM 679 C CA . GLN A 1 90 ? -36.490 -11.572 51.455 1.00 37.43 90 GLN A CA 1
ATOM 680 C C . GLN A 1 90 ? -35.710 -12.799 51.884 1.00 39.69 90 GLN A C 1
ATOM 681 O O . GLN A 1 90 ? -35.754 -13.127 53.064 1.00 39.91 90 GLN A O 1
ATOM 687 N N . ALA A 1 91 ? -34.972 -13.463 50.955 1.00 34.60 91 ALA A N 1
ATOM 688 C CA . ALA A 1 91 ? -34.152 -14.646 51.291 1.00 32.88 91 ALA A CA 1
ATOM 689 C C . ALA A 1 91 ? -33.182 -14.325 52.421 1.00 37.04 91 ALA A C 1
ATOM 690 O O . ALA A 1 91 ? -33.099 -15.091 53.385 1.00 35.24 91 ALA A O 1
ATOM 692 N N . ALA A 1 92 ? -32.480 -13.168 52.327 1.00 35.30 92 ALA A N 1
ATOM 693 C CA . ALA A 1 92 ? -31.522 -12.729 53.353 1.00 35.79 92 ALA A CA 1
ATOM 694 C C . ALA A 1 92 ? -32.219 -12.515 54.712 1.00 40.53 92 ALA A C 1
ATOM 695 O O . ALA A 1 92 ? -31.683 -12.933 55.744 1.00 39.44 92 ALA A O 1
ATOM 697 N N . GLN A 1 93 ? -33.431 -11.916 54.702 1.00 38.19 93 GLN A N 1
ATOM 698 C CA . GLN A 1 93 ? -34.210 -11.678 55.932 1.00 39.15 93 GLN A CA 1
ATOM 699 C C . GLN A 1 93 ? -34.657 -12.996 56.559 1.00 40.49 93 GLN A C 1
ATOM 700 O O . GLN A 1 93 ? -34.568 -13.135 57.774 1.00 39.78 93 GLN A O 1
ATOM 706 N N . MET A 1 94 ? -35.106 -13.975 55.738 1.00 37.21 94 MET A N 1
ATOM 707 C CA . MET A 1 94 ? -35.549 -15.294 56.222 1.00 37.03 94 MET A CA 1
ATOM 708 C C . MET A 1 94 ? -34.392 -16.087 56.829 1.00 39.32 94 MET A C 1
ATOM 709 O O . MET A 1 94 ? -34.586 -16.758 57.853 1.00 37.70 94 MET A O 1
ATOM 714 N N . LEU A 1 95 ? -33.188 -15.994 56.209 1.00 35.37 95 LEU A N 1
ATOM 715 C CA . LEU A 1 95 ? -31.987 -16.722 56.639 1.00 35.37 95 LEU A CA 1
ATOM 716 C C . LEU A 1 95 ? -31.390 -16.148 57.913 1.00 41.27 95 LEU A C 1
ATOM 717 O O . LEU A 1 95 ? -30.739 -16.878 58.663 1.00 39.28 95 LEU A O 1
ATOM 722 N N . GLN A 1 96 ? -31.599 -14.849 58.152 1.00 40.53 96 GLN A N 1
ATOM 723 C CA . GLN A 1 96 ? -31.138 -14.177 59.369 1.00 42.10 96 GLN A CA 1
ATOM 724 C C . GLN A 1 96 ? -31.833 -14.819 60.595 1.00 46.07 96 GLN A C 1
ATOM 725 O O . GLN A 1 96 ? -31.173 -15.098 61.594 1.00 46.36 96 GLN A O 1
ATOM 731 N N . SER A 1 97 ? -33.141 -15.119 60.489 1.00 42.07 97 SER A N 1
ATOM 732 C CA . SER A 1 97 ? -33.865 -15.760 61.595 1.00 42.39 97 SER A CA 1
ATOM 733 C C . SER A 1 97 ? -33.690 -17.278 61.566 1.00 40.85 97 SER A C 1
ATOM 734 O O . SER A 1 97 ? -33.645 -17.903 62.619 1.00 39.20 97 SER A O 1
ATOM 737 N N . ASP A 1 98 ? -33.594 -17.882 60.369 1.00 35.15 98 ASP A N 1
ATOM 738 C CA . ASP A 1 98 ? -33.413 -19.333 60.279 1.00 33.46 98 ASP A CA 1
ATOM 739 C C . ASP A 1 98 ? -32.350 -19.659 59.220 1.00 36.21 98 ASP A C 1
ATOM 740 O O . ASP A 1 98 ? -32.687 -19.740 58.044 1.00 34.30 98 ASP A O 1
ATOM 745 N N . PRO A 1 99 ? -31.075 -19.888 59.610 1.00 34.44 99 PRO A N 1
ATOM 746 C CA . PRO A 1 99 ? -30.030 -20.161 58.600 1.00 33.88 99 PRO A CA 1
ATOM 747 C C . PRO A 1 99 ? -30.226 -21.445 57.795 1.00 35.15 99 PRO A C 1
ATOM 748 O O . PRO A 1 99 ? -29.524 -21.645 56.801 1.00 35.32 99 PRO A O 1
ATOM 752 N N . TYR A 1 100 ? -31.191 -22.290 58.192 1.00 30.64 100 TYR A N 1
ATOM 753 C CA . TYR A 1 100 ? -31.516 -23.550 57.517 1.00 30.06 100 TYR A CA 1
ATOM 754 C C . TYR A 1 100 ? -32.762 -23.445 56.660 1.00 32.17 100 TYR A C 1
ATOM 755 O O . TYR A 1 100 ? -33.163 -24.445 56.078 1.00 32.20 100 TYR A O 1
ATOM 764 N N . SER A 1 101 ? -33.362 -22.240 56.553 1.00 29.61 101 SER A N 1
ATOM 765 C CA . SER A 1 101 ? -34.620 -22.012 55.832 1.00 28.75 101 SER A CA 1
ATOM 766 C C . SER A 1 101 ? -34.603 -22.565 54.407 1.00 31.77 101 SER A C 1
ATOM 767 O O . SER A 1 101 ? -33.789 -22.139 53.579 1.00 29.48 101 SER A O 1
ATOM 770 N N . VAL A 1 102 ? -35.495 -23.526 54.138 1.00 28.06 102 VAL A N 1
ATOM 771 C CA . VAL A 1 102 ? -35.637 -24.127 52.801 1.00 29.65 102 VAL A CA 1
ATOM 772 C C . VAL A 1 102 ? -36.303 -23.089 51.852 1.00 35.58 102 VAL A C 1
ATOM 773 O O . VAL A 1 102 ? -35.760 -22.867 50.770 1.00 33.48 102 VAL A O 1
ATOM 777 N N . PRO A 1 103 ? -37.414 -22.393 52.238 1.00 33.78 103 PRO A N 1
ATOM 778 C CA . PRO A 1 103 ? -37.983 -21.383 51.334 1.00 33.76 103 PRO A CA 1
ATOM 779 C C . PRO A 1 103 ? -36.979 -20.270 50.983 1.00 37.62 103 PRO A C 1
ATOM 780 O O . PRO A 1 103 ? -37.019 -19.786 49.869 1.00 38.28 103 PRO A O 1
ATOM 784 N N . ALA A 1 104 ? -36.047 -19.914 51.881 1.00 33.21 104 ALA A N 1
ATOM 785 C CA . ALA A 1 104 ? -35.028 -18.895 51.586 1.00 32.84 104 ALA A CA 1
ATOM 786 C C . ALA A 1 104 ? -34.028 -19.373 50.532 1.00 37.83 104 ALA A C 1
ATOM 787 O O . ALA A 1 104 ? -33.576 -18.561 49.729 1.00 38.66 104 ALA A O 1
ATOM 789 N N . ARG A 1 105 ? -33.661 -20.676 50.555 1.00 33.61 105 ARG A N 1
ATOM 790 C CA . ARG A 1 105 ? -32.768 -21.286 49.569 1.00 32.01 105 ARG A CA 1
ATOM 791 C C . ARG A 1 105 ? -33.438 -21.252 48.187 1.00 34.62 105 ARG A C 1
ATOM 792 O O . ARG A 1 105 ? -32.780 -20.911 47.205 1.00 33.57 105 ARG A O 1
ATOM 800 N N . ASP A 1 106 ? -34.761 -21.534 48.120 1.00 32.00 106 ASP A N 1
ATOM 801 C CA . ASP A 1 106 ? -35.523 -21.453 46.864 1.00 32.41 106 ASP A CA 1
ATOM 802 C C . ASP A 1 106 ? -35.577 -20.007 46.347 1.00 35.22 106 ASP A C 1
ATOM 803 O O . ASP A 1 106 ? -35.479 -19.796 45.139 1.00 33.72 106 ASP A O 1
ATOM 808 N N . TYR A 1 107 ? -35.746 -19.025 47.250 1.00 32.50 107 TYR A N 1
ATOM 809 C CA . TYR A 1 107 ? -35.771 -17.594 46.896 1.00 34.25 107 TYR A CA 1
ATOM 810 C C . TYR A 1 107 ? -34.393 -17.136 46.394 1.00 36.12 107 TYR A C 1
ATOM 811 O O . TYR A 1 107 ? -34.330 -16.294 45.502 1.00 34.57 107 TYR A O 1
ATOM 820 N N . LEU A 1 108 ? -33.298 -17.695 46.956 1.00 32.92 108 LEU A N 1
ATOM 821 C CA . LEU A 1 108 ? -31.926 -17.391 46.510 1.00 33.43 108 LEU A CA 1
ATOM 822 C C . LEU A 1 108 ? -31.728 -17.786 45.061 1.00 34.28 108 LEU A C 1
ATOM 823 O O . LEU A 1 108 ? -31.144 -17.026 44.302 1.00 32.53 108 LEU A O 1
ATOM 828 N N . ILE A 1 109 ? -32.152 -19.003 44.697 1.00 31.29 109 ILE A N 1
ATOM 829 C CA . ILE A 1 109 ? -32.030 -19.540 43.339 1.00 31.88 109 ILE A CA 1
ATOM 830 C C . ILE A 1 109 ? -32.961 -18.775 42.421 1.00 35.41 109 ILE A C 1
ATOM 831 O O . ILE A 1 109 ? -32.501 -18.300 41.391 1.00 33.29 109 ILE A O 1
ATOM 836 N N . ASP A 1 110 ? -34.240 -18.604 42.805 1.00 33.36 110 ASP A N 1
ATOM 837 C CA . ASP A 1 110 ? -35.187 -17.876 41.942 1.00 34.18 110 ASP A CA 1
ATOM 838 C C . ASP A 1 110 ? -34.770 -16.405 41.740 1.00 35.22 110 ASP A C 1
ATOM 839 O O . ASP A 1 110 ? -34.829 -15.890 40.619 1.00 33.64 110 ASP A O 1
ATOM 844 N N . GLY A 1 111 ? -34.339 -15.761 42.817 1.00 32.18 111 GLY A N 1
ATOM 845 C CA . GLY A 1 111 ? -33.896 -14.367 42.792 1.00 31.99 111 GLY A CA 1
ATOM 846 C C . GLY A 1 111 ? -32.700 -14.185 41.884 1.00 35.25 111 GLY A C 1
ATOM 847 O O . GLY A 1 111 ? -32.693 -13.286 41.039 1.00 34.90 111 GLY A O 1
ATOM 848 N N . SER A 1 112 ? -31.690 -15.061 42.045 1.00 30.77 112 SER A N 1
ATOM 849 C CA . SER A 1 112 ? -30.460 -15.050 41.250 1.00 29.31 112 SER A CA 1
ATOM 850 C C . SER A 1 112 ? -30.772 -15.290 39.775 1.00 32.49 112 SER A C 1
ATOM 851 O O . SER A 1 112 ? -30.244 -14.582 38.916 1.00 29.82 112 SER A O 1
ATOM 854 N N . ARG A 1 113 ? -31.644 -16.267 39.482 1.00 30.27 113 ARG A N 1
ATOM 855 C CA . ARG A 1 113 ? -32.052 -16.553 38.100 1.00 30.85 113 ARG A CA 1
ATOM 856 C C . ARG A 1 113 ? -32.752 -15.358 37.463 1.00 34.26 113 ARG A C 1
ATOM 857 O O . ARG A 1 113 ? -32.565 -15.113 36.270 1.00 33.83 113 ARG A O 1
ATOM 865 N N . GLY A 1 114 ? -33.580 -14.658 38.243 1.00 31.31 114 GLY A N 1
ATOM 866 C CA . GLY A 1 114 ? -34.324 -13.490 37.774 1.00 30.62 114 GLY A CA 1
ATOM 867 C C . GLY A 1 114 ? -33.414 -12.320 37.460 1.00 35.90 114 GLY A C 1
ATOM 868 O O . GLY A 1 114 ? -33.652 -11.576 36.500 1.00 35.66 114 GLY A O 1
ATOM 869 N N . ILE A 1 115 ? -32.358 -12.143 38.279 1.00 32.80 115 ILE A N 1
ATOM 870 C CA . ILE A 1 115 ? -31.359 -11.086 38.055 1.00 32.13 115 ILE A CA 1
ATOM 871 C C . ILE A 1 115 ? -30.631 -11.374 36.749 1.00 36.11 115 ILE A C 1
ATOM 872 O O . ILE A 1 115 ? -30.526 -10.492 35.896 1.00 36.41 115 ILE A O 1
ATOM 877 N N . LEU A 1 116 ? -30.147 -12.608 36.596 1.00 32.51 116 LEU A N 1
ATOM 878 C CA . LEU A 1 116 ? -29.428 -13.022 35.403 1.00 33.16 116 LEU A CA 1
ATOM 879 C C . LEU A 1 116 ? -30.308 -12.863 34.137 1.00 37.71 116 LEU A C 1
ATOM 880 O O . LEU A 1 116 ? -29.837 -12.280 33.161 1.00 35.66 116 LEU A O 1
ATOM 885 N N . SER A 1 117 ? -31.571 -13.331 34.181 1.00 35.16 117 SER A N 1
ATOM 886 C CA . SER A 1 117 ? -32.507 -13.254 33.048 1.00 35.90 117 SER A CA 1
ATOM 887 C C . SER A 1 117 ? -32.842 -11.796 32.647 1.00 37.93 117 SER A C 1
ATOM 888 O O . SER A 1 117 ? -32.819 -11.489 31.454 1.00 36.63 117 SER A O 1
ATOM 891 N N . GLY A 1 118 ? -33.154 -10.936 33.620 1.00 34.58 118 GLY A N 1
ATOM 892 C CA . GLY A 1 118 ? -33.444 -9.528 33.344 1.00 34.62 118 GLY A CA 1
ATOM 893 C C . GLY A 1 118 ? -32.233 -8.746 32.842 1.00 39.24 118 GLY A C 1
ATOM 894 O O . GLY A 1 118 ? -32.381 -7.858 31.995 1.00 38.59 118 GLY A O 1
ATOM 895 N N . THR A 1 119 ? -31.015 -9.066 33.361 1.00 35.08 119 THR A N 1
ATOM 896 C CA . THR A 1 119 ? -29.763 -8.416 32.915 1.00 34.34 119 THR A CA 1
ATOM 897 C C . THR A 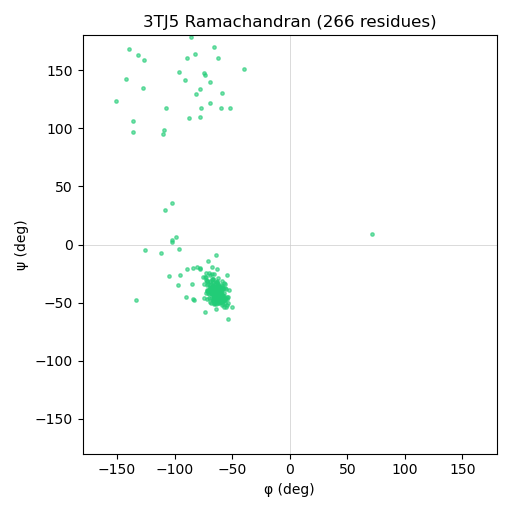1 119 ? -29.463 -8.876 31.489 1.00 36.66 119 THR A C 1
ATOM 898 O O . THR A 1 119 ? -29.042 -8.067 30.663 1.00 35.59 119 THR A O 1
ATOM 902 N N . SER A 1 120 ? -29.733 -10.155 31.193 1.00 33.05 120 SER A N 1
ATOM 903 C CA . SER A 1 120 ? -29.547 -10.707 29.856 1.00 33.33 120 SER A CA 1
ATOM 904 C C . SER A 1 120 ? -30.463 -9.994 28.847 1.00 37.85 120 SER A C 1
ATOM 905 O O . SER A 1 120 ? -30.023 -9.684 27.737 1.00 36.82 120 SER A O 1
ATOM 908 N N . ASP A 1 121 ? -31.727 -9.737 29.243 1.00 35.39 121 ASP A N 1
ATOM 909 C CA . ASP A 1 121 ? -32.724 -9.039 28.414 1.00 35.91 121 ASP A CA 1
ATOM 910 C C . ASP A 1 121 ? -32.252 -7.628 28.082 1.00 40.22 121 ASP A C 1
ATOM 911 O O . ASP A 1 121 ? -32.225 -7.276 26.899 1.00 40.64 121 ASP A O 1
ATOM 916 N N . LEU A 1 122 ? -31.820 -6.845 29.114 1.00 35.19 122 LEU A N 1
ATOM 917 C CA . LEU A 1 122 ? -31.297 -5.493 28.935 1.00 34.93 122 LEU A CA 1
ATOM 918 C C . LEU A 1 122 ? -30.090 -5.469 28.018 1.00 38.58 122 LEU A C 1
ATOM 919 O O . LEU A 1 122 ? -30.027 -4.616 27.131 1.00 38.87 122 LEU A O 1
ATOM 924 N N . LEU A 1 123 ? -29.133 -6.399 28.215 1.00 33.27 123 LEU A N 1
ATOM 925 C CA . LEU A 1 123 ? -27.922 -6.440 27.395 1.00 31.89 123 LEU A CA 1
ATOM 926 C C . LEU A 1 123 ? -28.214 -6.810 25.913 1.00 35.97 123 LEU A C 1
ATOM 927 O O . LEU A 1 123 ? -27.596 -6.241 25.030 1.00 34.80 123 LEU A O 1
ATOM 932 N N . LEU A 1 124 ? -29.141 -7.728 25.656 1.00 34.71 124 LEU A N 1
ATOM 933 C CA . LEU A 1 124 ? -29.501 -8.161 24.303 1.00 36.40 124 LEU A CA 1
ATOM 934 C C . LEU A 1 124 ? -30.233 -7.026 23.585 1.00 40.82 124 LEU A C 1
ATOM 935 O O . LEU A 1 124 ? -29.924 -6.745 22.428 1.00 40.03 124 LEU A O 1
ATOM 940 N N . THR A 1 125 ? -31.113 -6.304 24.315 1.00 38.14 125 THR A N 1
ATOM 941 C CA . THR A 1 125 ? -31.851 -5.140 23.822 1.00 37.70 125 THR A CA 1
ATOM 942 C C . THR A 1 125 ? -30.839 -4.041 23.438 1.00 41.72 125 THR A C 1
ATOM 943 O O . THR A 1 125 ? -30.953 -3.467 22.350 1.00 40.14 125 THR A O 1
ATOM 947 N N . PHE A 1 126 ? -29.821 -3.805 24.299 1.00 38.43 126 PHE A N 1
ATOM 948 C CA . PHE A 1 126 ? -28.755 -2.835 24.058 1.00 39.00 126 PHE A CA 1
ATOM 949 C C . PHE A 1 126 ? -27.948 -3.243 22.817 1.00 41.36 126 PHE A C 1
ATOM 950 O O . PHE A 1 126 ? -27.651 -2.398 21.965 1.00 40.46 126 PHE A O 1
ATOM 958 N N . ASP A 1 127 ? -27.575 -4.537 22.733 1.00 36.82 127 ASP A N 1
ATOM 959 C CA . ASP A 1 127 ? -26.800 -5.058 21.609 1.00 36.19 127 ASP A CA 1
ATOM 960 C C . ASP A 1 127 ? -27.566 -4.931 20.286 1.00 41.16 127 ASP A C 1
ATOM 961 O O . ASP A 1 127 ? -26.952 -4.627 19.254 1.00 41.57 127 ASP A O 1
ATOM 966 N N . GLU A 1 128 ? -28.891 -5.152 20.316 1.00 38.17 128 GLU A N 1
ATOM 967 C CA . GLU A 1 128 ? -29.743 -5.062 19.128 1.00 39.01 128 GLU A CA 1
ATOM 968 C C . GLU A 1 128 ? -29.786 -3.625 18.583 1.00 42.91 128 GLU A C 1
ATOM 969 O O . GLU A 1 128 ? -29.783 -3.437 17.359 1.00 41.87 128 GLU A O 1
ATOM 975 N N . ALA A 1 129 ? -29.782 -2.624 19.490 1.00 38.74 129 ALA A N 1
ATOM 976 C CA . ALA A 1 129 ? -29.753 -1.190 19.155 1.00 37.65 129 ALA A CA 1
ATOM 977 C C . ALA A 1 129 ? -28.425 -0.837 18.519 1.00 40.77 129 ALA A C 1
ATOM 978 O O . ALA A 1 129 ? -28.389 -0.037 17.587 1.00 40.14 129 ALA A O 1
ATOM 980 N N . GLU A 1 130 ? -27.331 -1.447 19.008 1.00 37.80 130 GLU A N 1
ATOM 981 C CA . GLU A 1 130 ? -25.977 -1.244 18.493 1.00 37.86 130 GLU A CA 1
ATOM 982 C C . GLU A 1 130 ? -25.861 -1.784 17.060 1.00 42.00 130 GLU A C 1
ATOM 983 O O . GLU A 1 130 ? -25.267 -1.130 16.189 1.00 41.76 130 GLU A O 1
ATOM 989 N N . VAL A 1 131 ? -26.473 -2.960 16.818 1.00 37.53 131 VAL A N 1
ATOM 990 C CA . VAL A 1 131 ? -26.517 -3.602 15.507 1.00 37.54 131 VAL A CA 1
ATOM 991 C C . VAL A 1 131 ? -27.293 -2.687 14.540 1.00 40.84 131 VAL A C 1
ATOM 992 O O . VAL A 1 131 ? -26.836 -2.504 13.416 1.00 40.47 131 VAL A O 1
ATOM 996 N N . ARG A 1 132 ? -28.421 -2.078 14.988 1.00 37.08 132 ARG A N 1
ATOM 997 C CA . ARG A 1 132 ? -29.197 -1.147 14.152 1.00 36.88 1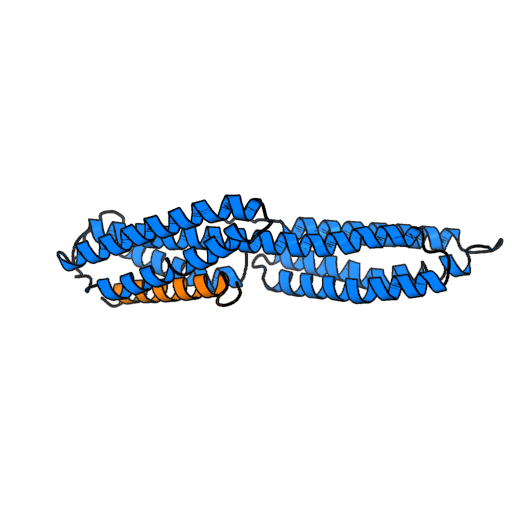32 ARG A CA 1
ATOM 998 C C . ARG A 1 132 ? -28.334 0.027 13.701 1.00 39.03 132 ARG A C 1
ATOM 999 O O . ARG A 1 132 ? -28.476 0.447 12.560 1.00 38.56 132 ARG A O 1
ATOM 1007 N N . LYS A 1 133 ? -27.450 0.557 14.589 1.00 35.55 133 LYS A N 1
ATOM 1008 C CA . LYS A 1 133 ? -26.532 1.664 14.261 1.00 35.07 133 LYS A CA 1
ATOM 1009 C C . LYS A 1 133 ? -25.545 1.220 13.193 1.00 38.62 133 LYS A C 1
ATOM 1010 O O . LYS A 1 133 ? -25.320 1.956 12.231 1.00 38.23 133 LYS A O 1
ATOM 1016 N N . ILE A 1 134 ? -24.986 -0.003 13.327 1.00 35.97 134 ILE A N 1
ATOM 1017 C CA . ILE A 1 134 ? -24.048 -0.550 12.332 1.00 36.02 134 ILE A CA 1
ATOM 1018 C C . ILE A 1 134 ? -24.746 -0.658 10.980 1.00 39.82 134 ILE A C 1
ATOM 1019 O O . ILE A 1 134 ? -24.162 -0.256 9.985 1.00 40.09 134 ILE A O 1
ATOM 1024 N N . ILE A 1 135 ? -25.990 -1.175 10.949 1.00 36.68 135 ILE A N 1
ATOM 1025 C CA . ILE A 1 135 ? -26.777 -1.360 9.715 1.00 36.92 135 ILE A CA 1
ATOM 1026 C C . ILE A 1 135 ? -27.031 -0.001 9.019 1.00 39.77 135 ILE A C 1
ATOM 1027 O O . ILE A 1 135 ? -27.017 0.059 7.786 1.00 38.53 135 ILE A O 1
ATOM 1032 N N . ARG A 1 136 ? -27.248 1.079 9.813 1.00 34.71 136 ARG A N 1
ATOM 1033 C CA . ARG A 1 136 ? -27.460 2.433 9.300 1.00 33.61 136 ARG A CA 1
ATOM 1034 C C . ARG A 1 136 ? -26.221 2.881 8.508 1.00 36.53 136 ARG A C 1
ATOM 1035 O O . ARG A 1 136 ? -26.366 3.422 7.421 1.00 34.89 136 ARG A O 1
ATOM 1043 N N . VAL A 1 137 ? -25.017 2.600 9.037 1.00 33.24 137 VAL A N 1
ATOM 1044 C CA . VAL A 1 137 ? -23.743 2.918 8.380 1.00 33.92 137 VAL A CA 1
ATOM 1045 C C . VAL A 1 137 ? -23.639 2.091 7.053 1.00 37.70 137 VAL A C 1
ATOM 1046 O O . VAL A 1 137 ? -23.333 2.674 5.988 1.00 35.49 137 VAL A O 1
ATOM 1050 N N . CYS A 1 138 ? -23.991 0.780 7.102 1.00 34.22 138 CYS A N 1
ATOM 1051 C CA . CYS A 1 138 ? -24.011 -0.087 5.913 1.00 35.83 138 CYS A CA 1
ATOM 1052 C C . CYS A 1 138 ? -24.963 0.467 4.844 1.00 39.36 138 CYS A C 1
ATOM 1053 O O . CYS A 1 138 ? -24.601 0.490 3.671 1.00 38.62 138 CYS A O 1
ATOM 1056 N N . LYS A 1 139 ? -26.170 0.905 5.255 1.00 36.30 139 LYS A N 1
ATOM 1057 C CA . LYS A 1 139 ? -27.171 1.448 4.338 1.00 36.91 139 LYS A CA 1
ATOM 1058 C C . LYS A 1 139 ? -26.725 2.780 3.718 1.00 38.72 139 LYS A C 1
ATOM 1059 O O . LYS A 1 139 ? -27.071 3.038 2.567 1.00 38.60 139 LYS A O 1
ATOM 1065 N N . GLY A 1 140 ? -25.958 3.583 4.464 1.00 35.25 140 GLY A N 1
ATOM 1066 C CA . GLY A 1 140 ? -25.392 4.845 3.981 1.00 33.54 140 GLY A CA 1
ATOM 1067 C C . GLY A 1 140 ? -24.460 4.598 2.803 1.00 37.11 140 GLY A C 1
ATOM 1068 O O . GLY A 1 140 ? -24.517 5.315 1.799 1.00 34.65 140 GLY A O 1
ATOM 1069 N N . ILE A 1 141 ? -23.598 3.566 2.920 1.00 34.05 141 ILE A N 1
ATOM 1070 C CA . ILE A 1 141 ? -22.677 3.143 1.850 1.00 33.63 141 ILE A CA 1
ATOM 1071 C C . ILE A 1 141 ? -23.498 2.645 0.649 1.00 38.18 141 ILE A C 1
ATOM 1072 O O . ILE A 1 141 ? -23.211 3.051 -0.479 1.00 37.18 141 ILE A O 1
ATOM 1077 N N . LEU A 1 142 ? -24.543 1.815 0.887 1.00 35.92 142 LEU A N 1
ATOM 1078 C CA . LEU A 1 142 ? -25.425 1.317 -0.182 1.00 35.79 142 LEU A CA 1
ATOM 1079 C C . LEU A 1 142 ? -26.065 2.473 -0.965 1.00 39.43 142 LEU A C 1
ATOM 1080 O O . LEU A 1 142 ? -26.098 2.442 -2.205 1.00 38.56 142 LEU A O 1
ATOM 1085 N N . GLU A 1 143 ? -26.560 3.503 -0.238 1.00 35.13 143 GLU A N 1
ATOM 1086 C CA . GLU A 1 143 ? -27.183 4.688 -0.839 1.00 35.48 143 GLU A CA 1
ATOM 1087 C C . GLU A 1 143 ? -26.185 5.482 -1.697 1.00 37.54 143 GLU A C 1
ATOM 1088 O O . GLU A 1 143 ? -26.531 5.903 -2.805 1.00 37.14 143 GLU A O 1
ATOM 1094 N N . TYR A 1 144 ? -24.956 5.702 -1.193 1.00 32.32 144 TYR A N 1
ATOM 1095 C CA . TYR A 1 144 ? -23.975 6.485 -1.965 1.00 31.88 144 TYR A CA 1
ATOM 1096 C C . TYR A 1 144 ? -23.453 5.692 -3.150 1.00 36.98 144 TYR A C 1
ATOM 1097 O O . TYR A 1 144 ? -23.058 6.289 -4.153 1.00 36.80 144 TYR A O 1
ATOM 1106 N N . LEU A 1 145 ? -23.498 4.351 -3.068 1.00 35.66 145 LEU A N 1
ATOM 1107 C CA . LEU A 1 145 ? -23.110 3.511 -4.212 1.00 36.75 145 LEU A CA 1
ATOM 1108 C C . LEU A 1 145 ? -24.068 3.737 -5.379 1.00 41.17 145 LEU A C 1
ATOM 1109 O O . LEU A 1 145 ? -23.625 3.696 -6.526 1.00 42.24 145 LEU A O 1
ATOM 1114 N N . THR A 1 146 ? -25.360 4.042 -5.101 1.00 37.85 146 THR A N 1
ATOM 1115 C CA . THR A 1 146 ? -26.343 4.337 -6.164 1.00 38.52 146 THR A CA 1
ATOM 1116 C C . THR A 1 146 ? -26.003 5.662 -6.868 1.00 40.59 146 THR A C 1
ATOM 1117 O O . THR A 1 146 ? -26.484 5.892 -7.966 1.00 40.77 146 THR A O 1
ATOM 1121 N N . VAL A 1 147 ? -25.196 6.536 -6.233 1.00 35.57 147 VAL A N 1
ATOM 1122 C CA . VAL A 1 147 ? -24.804 7.828 -6.819 1.00 34.14 147 VAL A CA 1
ATOM 1123 C C . VAL A 1 147 ? -23.685 7.629 -7.886 1.00 38.27 147 VAL A C 1
ATOM 1124 O O . VAL A 1 147 ? -23.521 8.490 -8.752 1.00 38.32 147 VAL A O 1
ATOM 1128 N N . ALA A 1 148 ? -22.934 6.507 -7.837 1.00 34.85 148 ALA A N 1
ATOM 1129 C CA . ALA A 1 148 ? -21.839 6.238 -8.784 1.00 34.58 148 ALA A CA 1
ATOM 1130 C C . ALA A 1 148 ? -22.285 6.357 -10.240 1.00 41.01 148 ALA A C 1
ATOM 1131 O O . ALA A 1 148 ? -21.543 6.903 -11.060 1.00 38.79 148 ALA A O 1
ATOM 1133 N N . GLU A 1 149 ? -23.513 5.892 -10.558 1.00 41.10 149 GLU A N 1
ATOM 1134 C CA . GLU A 1 149 ? -24.028 5.907 -11.935 1.00 42.85 149 GLU A CA 1
ATOM 1135 C C . GLU A 1 149 ? -24.188 7.323 -12.536 1.00 46.14 149 GLU A C 1
ATOM 1136 O O . GLU A 1 149 ? -24.184 7.449 -13.761 1.00 44.73 149 GLU A O 1
ATOM 1142 N N . VAL A 1 150 ? -24.285 8.375 -11.690 1.00 43.04 150 VAL A N 1
ATOM 1143 C CA . VAL A 1 150 ? -24.494 9.757 -12.133 1.00 42.93 150 VAL A CA 1
ATOM 1144 C C . VAL A 1 150 ? -23.156 10.534 -12.237 1.00 43.11 150 VAL A C 1
ATOM 1145 O O . VAL A 1 150 ? -23.150 11.686 -12.692 1.00 43.89 150 VAL A O 1
ATOM 1149 N N . VAL A 1 151 ? -22.025 9.905 -11.856 1.00 35.08 151 VAL A N 1
ATOM 1150 C CA . VAL A 1 151 ? -20.710 10.574 -11.924 1.00 32.46 151 VAL A CA 1
ATOM 1151 C C . VAL A 1 151 ? -20.249 10.571 -13.394 1.00 38.35 151 VAL A C 1
ATOM 1152 O O . VAL A 1 151 ? -20.075 9.497 -13.968 1.00 39.18 151 VAL A O 1
ATOM 1156 N N . GLU A 1 152 ? -20.085 11.760 -14.008 1.00 36.43 152 GLU A N 1
ATOM 1157 C CA . GLU A 1 152 ? -19.759 11.800 -15.441 1.00 37.08 152 GLU A CA 1
ATOM 1158 C C . GLU A 1 152 ? -18.530 12.599 -15.789 1.00 39.17 152 GLU A C 1
ATOM 1159 O O . GLU A 1 152 ? -18.135 12.600 -16.950 1.00 38.13 152 GLU A O 1
ATOM 1165 N N . THR A 1 153 ? -17.911 13.259 -14.818 1.00 35.06 153 THR A N 1
ATOM 1166 C CA . THR A 1 153 ? -16.702 14.049 -15.072 1.00 34.74 153 THR A CA 1
ATOM 1167 C C . THR A 1 153 ? -15.621 13.609 -14.109 1.00 37.89 153 THR A C 1
ATOM 1168 O O . THR A 1 153 ? -15.939 13.057 -13.052 1.00 36.63 153 THR A O 1
ATOM 1172 N N . MET A 1 154 ? -14.348 13.881 -14.452 1.00 34.17 154 MET A N 1
ATOM 1173 C CA . MET A 1 154 ? -13.209 13.539 -13.604 1.00 34.60 154 MET A CA 1
ATOM 1174 C C . MET A 1 154 ? -13.266 14.368 -12.303 1.00 38.50 154 MET A C 1
ATOM 1175 O O . MET A 1 154 ? -13.017 13.819 -11.228 1.00 37.71 154 MET A O 1
ATOM 1180 N N . GLU A 1 155 ? -13.697 15.645 -12.384 1.00 35.39 155 GLU A N 1
ATOM 1181 C CA . GLU A 1 155 ? -13.841 16.501 -11.197 1.00 35.55 155 GLU A CA 1
ATOM 1182 C C . GLU A 1 155 ? -14.837 15.882 -10.206 1.00 36.20 155 GLU A C 1
ATOM 1183 O O . GLU A 1 155 ? -14.582 15.865 -8.993 1.00 35.25 155 GLU A O 1
ATOM 1189 N N . ASP A 1 156 ? -15.963 15.356 -10.727 1.00 31.94 156 ASP A N 1
ATOM 1190 C CA . ASP A 1 156 ? -16.985 14.723 -9.888 1.00 32.04 156 ASP A CA 1
ATOM 1191 C C . ASP A 1 156 ? -16.525 13.372 -9.362 1.00 35.70 156 ASP A C 1
ATOM 1192 O O . ASP A 1 156 ? -16.938 12.982 -8.272 1.00 36.40 156 ASP A O 1
ATOM 1197 N N . LEU A 1 157 ? -15.635 12.683 -10.096 1.00 30.89 157 LEU A N 1
ATOM 1198 C CA . LEU A 1 157 ? -15.095 11.411 -9.631 1.00 30.31 157 LEU A CA 1
ATOM 1199 C C . LEU A 1 157 ? -14.137 11.638 -8.465 1.00 31.53 157 LEU A C 1
ATOM 1200 O O . LEU A 1 157 ? -14.143 10.858 -7.508 1.00 31.42 157 LEU A O 1
ATOM 1205 N N . VAL A 1 158 ? -13.331 12.695 -8.537 1.00 27.47 158 VAL A N 1
ATOM 1206 C CA . VAL A 1 158 ? -12.420 13.047 -7.443 1.00 27.82 158 VAL A CA 1
ATOM 1207 C C . VAL A 1 158 ? -13.241 13.296 -6.167 1.00 32.06 158 VAL A C 1
ATOM 1208 O O . VAL A 1 158 ? -12.888 12.771 -5.119 1.00 31.55 158 VAL A O 1
ATOM 1212 N N . THR A 1 159 ? -14.353 14.063 -6.272 1.00 29.63 159 THR A N 1
ATOM 1213 C CA . THR A 1 159 ? -15.265 14.375 -5.143 1.00 28.68 159 THR A CA 1
ATOM 1214 C C . THR A 1 159 ? -15.882 13.093 -4.579 1.00 32.76 159 THR A C 1
ATOM 1215 O O . THR A 1 159 ? -15.912 12.899 -3.360 1.00 31.32 159 THR A O 1
ATOM 1219 N N . TYR A 1 160 ? -16.375 12.216 -5.478 1.00 28.21 160 TYR A N 1
ATOM 1220 C CA . TYR A 1 160 ? -16.986 10.941 -5.120 1.00 27.93 160 TYR A CA 1
ATOM 1221 C C . TYR A 1 160 ? -16.030 10.058 -4.315 1.00 31.96 160 TYR A C 1
ATOM 1222 O O . TYR A 1 160 ? -16.424 9.493 -3.311 1.00 30.48 160 TYR A O 1
ATOM 1231 N N . THR A 1 161 ? -14.787 9.896 -4.783 1.00 31.02 161 THR A N 1
ATOM 1232 C CA . THR A 1 161 ? -13.815 9.037 -4.092 1.00 30.97 161 THR A CA 1
ATOM 1233 C C . THR A 1 161 ? -13.396 9.649 -2.773 1.00 34.61 161 THR A C 1
ATOM 1234 O O . THR A 1 161 ? -13.095 8.910 -1.836 1.00 34.91 161 THR A O 1
ATOM 1238 N N . LYS A 1 162 ? -13.379 10.992 -2.686 1.00 32.68 162 LYS A N 1
ATOM 1239 C CA . LYS A 1 162 ? -13.010 11.659 -1.426 1.00 33.15 162 LYS A CA 1
ATOM 1240 C C . LYS A 1 162 ? -14.052 11.429 -0.346 1.00 37.40 162 LYS A C 1
ATOM 1241 O O . LYS A 1 162 ? -13.702 11.458 0.826 1.00 38.18 162 LYS A O 1
ATOM 1247 N N . ASN A 1 163 ? -15.314 11.170 -0.712 1.00 34.00 163 ASN A N 1
ATOM 1248 C CA . ASN A 1 163 ? -16.321 10.851 0.304 1.00 33.21 163 ASN A CA 1
ATOM 1249 C C . ASN A 1 163 ? -16.381 9.357 0.563 1.00 36.05 163 ASN A C 1
ATOM 1250 O O . ASN A 1 163 ? -16.436 8.941 1.717 1.00 35.66 163 ASN A O 1
ATOM 1255 N N . LEU A 1 164 ? -16.391 8.546 -0.507 1.00 31.52 164 LEU A N 1
ATOM 1256 C CA . LEU A 1 164 ? -16.543 7.100 -0.405 1.00 31.42 164 LEU A CA 1
ATOM 1257 C C . LEU A 1 164 ? -15.347 6.378 0.274 1.00 37.78 164 LEU A C 1
ATOM 1258 O O . LEU A 1 164 ? -15.581 5.444 1.040 1.00 37.27 164 LEU A O 1
ATOM 1263 N N . GLY A 1 165 ? -14.115 6.790 -0.034 1.00 36.21 165 GLY A N 1
ATOM 1264 C CA . GLY A 1 165 ? -12.892 6.190 0.507 1.00 37.29 165 GLY A CA 1
ATOM 1265 C C . GLY A 1 165 ? -12.900 6.142 2.027 1.00 42.95 165 GLY A C 1
ATOM 1266 O O . GLY A 1 165 ? -12.972 5.053 2.606 1.00 42.96 165 GLY A O 1
ATOM 1267 N N . PRO A 1 166 ? -12.922 7.311 2.711 1.00 40.10 166 PRO A N 1
ATOM 1268 C CA . PRO A 1 166 ? -12.960 7.297 4.188 1.00 39.64 166 PRO A CA 1
ATOM 1269 C C . PRO A 1 166 ? -14.231 6.653 4.761 1.00 41.97 166 PRO A C 1
ATOM 1270 O O . PRO A 1 166 ? -14.165 6.047 5.829 1.00 40.09 166 PRO A O 1
ATOM 1274 N N . GLY A 1 167 ? -15.354 6.771 4.046 1.00 37.15 167 GLY A N 1
ATOM 1275 C CA . GLY A 1 167 ? -16.630 6.184 4.436 1.00 35.33 167 GLY A CA 1
ATOM 1276 C C . GLY A 1 167 ? -16.583 4.672 4.490 1.00 39.45 167 GLY A C 1
ATOM 1277 O O . GLY A 1 167 ? -17.161 4.052 5.396 1.00 38.03 167 GLY A O 1
ATOM 1278 N N . MET A 1 168 ? -15.876 4.071 3.520 1.00 36.91 168 MET A N 1
ATOM 1279 C CA . MET A 1 168 ? -15.669 2.633 3.423 1.00 38.14 168 MET A CA 1
ATOM 1280 C C . MET A 1 168 ? -14.715 2.178 4.530 1.00 42.02 168 MET A C 1
ATOM 1281 O O . MET A 1 168 ? -14.932 1.117 5.113 1.00 40.79 168 MET A O 1
ATOM 1286 N N . THR A 1 169 ? -13.667 2.982 4.813 1.00 39.44 169 THR A N 1
ATOM 1287 C CA . THR A 1 169 ? -12.693 2.699 5.869 1.00 41.09 169 THR A CA 1
ATOM 1288 C C . THR A 1 169 ? -13.439 2.587 7.211 1.00 43.52 169 THR A C 1
ATOM 1289 O O . THR A 1 169 ? -13.182 1.649 7.964 1.00 44.16 169 THR A O 1
ATOM 1293 N N . LYS A 1 170 ? -14.408 3.492 7.457 1.00 37.37 170 LYS A N 1
ATOM 1294 C CA . LYS A 1 170 ? -15.231 3.496 8.662 1.00 36.31 170 LYS A CA 1
ATOM 1295 C C . LYS A 1 170 ? -16.073 2.220 8.710 1.00 40.86 170 LYS A C 1
ATOM 1296 O O . LYS A 1 170 ? -16.046 1.525 9.725 1.00 41.93 170 LYS A O 1
ATOM 1302 N N . MET A 1 171 ? -16.794 1.895 7.620 1.00 35.61 171 MET A N 1
ATOM 1303 C CA . MET A 1 171 ? -17.609 0.682 7.575 1.00 35.02 171 MET A CA 1
ATOM 1304 C C . MET A 1 171 ? -16.749 -0.572 7.846 1.00 42.74 171 MET A C 1
ATOM 1305 O O . MET A 1 171 ? -17.138 -1.373 8.692 1.00 42.92 171 MET A O 1
ATOM 1310 N N . ALA A 1 172 ? -15.569 -0.702 7.185 1.00 40.04 172 ALA A N 1
ATOM 1311 C CA . ALA A 1 172 ? -14.643 -1.838 7.383 1.00 41.47 172 ALA A CA 1
ATOM 1312 C C . ALA A 1 172 ? -14.231 -1.984 8.860 1.00 46.46 172 ALA A C 1
ATOM 1313 O O . ALA A 1 172 ? -14.266 -3.094 9.383 1.00 46.02 172 ALA A O 1
ATOM 1315 N N . LYS A 1 173 ? -13.865 -0.869 9.518 1.00 44.64 173 LYS A N 1
ATOM 1316 C CA . LYS A 1 173 ? -13.458 -0.820 10.920 1.00 46.52 173 LYS A CA 1
ATOM 1317 C C . LYS A 1 173 ? -14.600 -1.313 11.832 1.00 51.32 173 LYS A C 1
ATOM 1318 O O . LYS A 1 173 ? -14.351 -2.103 12.752 1.00 50.72 173 LYS A O 1
ATOM 1324 N N . MET A 1 174 ? -15.846 -0.877 11.536 1.00 46.52 174 MET A N 1
ATOM 1325 C CA . MET A 1 174 ? -17.054 -1.237 12.276 1.00 45.95 174 MET A CA 1
ATOM 1326 C C . MET A 1 174 ? -17.369 -2.732 12.191 1.00 47.30 174 MET A C 1
ATOM 1327 O O . MET A 1 174 ? -17.749 -3.327 13.201 1.00 45.30 174 MET A O 1
ATOM 1332 N N . ILE A 1 175 ? -17.248 -3.325 10.986 1.00 43.61 175 ILE A N 1
ATOM 1333 C CA . ILE A 1 175 ? -17.535 -4.736 10.750 1.00 44.92 175 ILE A CA 1
ATOM 1334 C C . ILE A 1 175 ? -16.442 -5.574 11.396 1.00 51.51 175 ILE A C 1
ATOM 1335 O O . ILE A 1 175 ? -16.744 -6.637 11.954 1.00 51.30 175 ILE A O 1
ATOM 1340 N N . ASP A 1 176 ? -15.196 -5.066 11.381 1.00 49.52 176 ASP A N 1
ATOM 1341 C CA . ASP A 1 176 ? -14.053 -5.747 11.989 1.00 50.33 176 ASP A CA 1
ATOM 1342 C C . ASP A 1 176 ? -14.256 -5.889 13.493 1.00 53.17 176 ASP A C 1
ATOM 1343 O O . ASP A 1 176 ? -14.004 -6.963 14.042 1.00 53.84 176 ASP A O 1
ATOM 1348 N N . GLU A 1 177 ? -14.699 -4.812 14.152 1.00 48.58 177 GLU A N 1
ATOM 1349 C CA . GLU A 1 177 ? -14.941 -4.804 15.601 1.00 47.91 177 GLU A CA 1
ATOM 1350 C C . GLU A 1 177 ? -16.154 -5.673 15.951 1.00 51.97 177 GLU A C 1
ATOM 1351 O O . GLU A 1 177 ? -16.111 -6.426 16.931 1.00 53.42 177 GLU A O 1
ATOM 1357 N N . ARG A 1 178 ? -17.200 -5.625 15.116 1.00 46.28 178 ARG A N 1
ATOM 1358 C CA . ARG A 1 178 ? -18.398 -6.424 15.336 1.00 45.21 178 ARG A CA 1
ATOM 1359 C C . ARG A 1 178 ? -18.122 -7.930 15.187 1.00 51.04 178 ARG A C 1
ATOM 1360 O O . ARG A 1 178 ? -18.566 -8.704 16.047 1.00 50.61 178 ARG A O 1
ATOM 1368 N N . GLN A 1 179 ? -17.402 -8.348 14.125 1.00 48.24 179 GLN A N 1
ATOM 1369 C CA . GLN A 1 179 ? -17.103 -9.768 13.936 1.00 49.85 179 GLN A CA 1
ATOM 1370 C C . GLN A 1 179 ? -16.273 -10.320 15.121 1.00 54.31 179 GLN A C 1
ATOM 1371 O O . GLN A 1 179 ? -16.507 -11.450 15.531 1.00 54.86 179 GLN A O 1
ATOM 1377 N N . GLN A 1 180 ? -15.347 -9.505 15.684 1.00 49.99 180 GLN A N 1
ATOM 1378 C CA . GLN A 1 180 ? -14.481 -9.858 16.811 1.00 50.17 180 GLN A CA 1
ATOM 1379 C C . GLN A 1 180 ? -15.284 -10.140 18.078 1.00 56.70 180 GLN A C 1
ATOM 1380 O O . GLN A 1 180 ? -14.888 -10.984 18.886 1.00 58.37 180 GLN A O 1
ATOM 1386 N N . GLU A 1 181 ? -16.412 -9.434 18.248 1.00 52.43 181 GLU A N 1
ATOM 1387 C CA . GLU A 1 181 ? -17.303 -9.550 19.398 1.00 51.45 181 GLU A CA 1
ATOM 1388 C C . GLU A 1 181 ? -18.240 -10.757 19.288 1.00 57.54 181 GLU A C 1
ATOM 1389 O O . GLU A 1 181 ? -18.791 -11.171 20.308 1.00 58.09 181 GLU A O 1
ATOM 1395 N N . LEU A 1 182 ? -18.449 -11.314 18.075 1.00 54.62 182 LEU A N 1
ATOM 1396 C CA . LEU A 1 182 ? -19.389 -12.424 17.911 1.00 55.06 182 LEU A CA 1
ATOM 1397 C C . LEU A 1 182 ? -18.832 -13.735 18.462 1.00 61.55 182 LEU A C 1
ATOM 1398 O O . LEU A 1 182 ? -17.619 -13.962 18.455 1.00 62.47 182 LEU A O 1
ATOM 1403 N N . THR A 1 183 ? -19.731 -14.560 19.011 1.00 58.75 183 THR A N 1
ATOM 1404 C CA . THR A 1 183 ? -19.357 -15.839 19.617 1.00 59.89 183 THR A CA 1
ATOM 1405 C C . THR A 1 183 ? -19.522 -16.976 18.603 1.00 66.98 183 THR A C 1
ATOM 1406 O O . THR A 1 183 ? -18.834 -17.989 18.721 1.00 69.10 183 THR A O 1
ATOM 1410 N N . HIS A 1 184 ? -20.419 -16.816 17.616 1.00 63.44 184 HIS A N 1
ATOM 1411 C CA . HIS A 1 184 ? -20.630 -17.840 16.602 1.00 65.94 184 HIS A CA 1
ATOM 1412 C C . HIS A 1 184 ? -19.657 -17.623 15.458 1.00 70.84 184 HIS A C 1
ATOM 1413 O O . HIS A 1 184 ? -19.745 -16.629 14.727 1.00 68.06 184 HIS A O 1
ATOM 1420 N N . GLN A 1 185 ? -18.676 -18.539 15.376 1.00 69.77 185 GLN A N 1
ATOM 1421 C CA . GLN A 1 185 ? -17.569 -18.558 14.421 1.00 71.23 185 GLN A CA 1
ATOM 1422 C C . GLN A 1 185 ? -18.041 -18.489 12.971 1.00 74.90 185 GLN A C 1
ATOM 1423 O O . GLN A 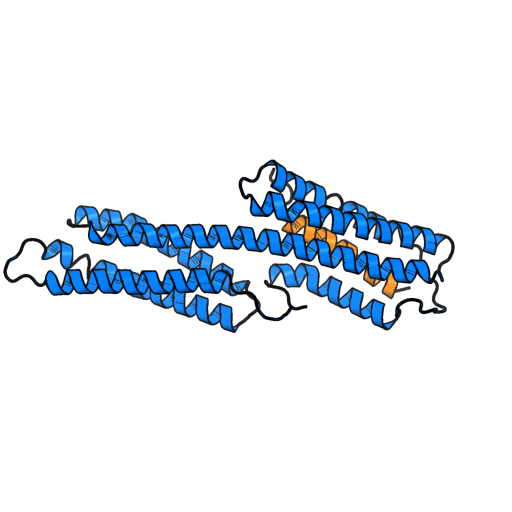1 185 ? -17.467 -17.715 12.202 1.00 74.51 185 GLN A O 1
ATOM 1429 N N . GLU A 1 186 ? -19.086 -19.277 12.605 1.00 70.99 186 GLU A N 1
ATOM 1430 C CA . GLU A 1 186 ? -19.666 -19.318 11.256 1.00 71.57 186 GLU A CA 1
ATOM 1431 C C . GLU A 1 186 ? -20.178 -17.915 10.822 1.00 71.51 186 GLU A C 1
ATOM 1432 O O . GLU A 1 186 ? -20.022 -17.535 9.655 1.00 70.96 186 GLU A O 1
ATOM 1438 N N . HIS A 1 187 ? -20.716 -17.137 11.775 1.00 64.60 187 HIS A N 1
ATOM 1439 C CA . HIS A 1 187 ? -21.197 -15.780 11.514 1.00 61.96 187 HIS A CA 1
ATOM 1440 C C . HIS A 1 187 ? -20.014 -14.825 11.284 1.00 62.25 187 HIS A C 1
ATOM 1441 O O . HIS A 1 187 ? -20.094 -13.983 10.387 1.00 61.31 187 HIS A O 1
ATOM 1448 N N . ARG A 1 188 ? -18.913 -14.980 12.065 1.00 57.11 188 ARG A N 1
ATOM 1449 C CA . ARG A 1 188 ? -17.695 -14.163 11.949 1.00 56.27 188 ARG A CA 1
ATOM 1450 C C . ARG A 1 188 ? -17.034 -14.317 10.577 1.00 63.23 188 ARG A C 1
ATOM 1451 O O . ARG A 1 188 ? -16.621 -13.319 9.982 1.00 62.03 188 ARG A O 1
ATOM 1459 N N . VAL A 1 189 ? -16.920 -15.578 10.092 1.00 62.57 189 VAL A N 1
ATOM 1460 C CA . VAL A 1 189 ? -16.315 -15.943 8.801 1.00 63.67 189 VAL A CA 1
ATOM 1461 C C . VAL A 1 189 ? -17.103 -15.266 7.672 1.00 65.12 189 VAL A C 1
ATOM 1462 O O . VAL A 1 189 ? -16.496 -14.656 6.785 1.00 64.19 189 VAL A O 1
ATOM 1466 N N . MET A 1 190 ? -18.449 -15.370 7.722 1.00 60.29 190 MET A N 1
ATOM 1467 C CA . MET A 1 190 ? -19.353 -14.783 6.735 1.00 59.93 190 MET A CA 1
ATOM 1468 C C . MET A 1 190 ? -19.166 -13.268 6.652 1.00 61.58 190 MET A C 1
ATOM 1469 O O . MET A 1 190 ? -19.083 -12.746 5.545 1.00 61.67 190 MET A O 1
ATOM 1474 N N . LEU A 1 191 ? -19.049 -12.575 7.807 1.00 56.00 191 LEU A N 1
ATOM 1475 C CA . LEU A 1 191 ? -18.842 -11.125 7.853 1.00 53.56 191 LEU A CA 1
ATOM 1476 C C . LEU A 1 191 ? -17.486 -10.731 7.285 1.00 58.82 191 LEU A C 1
ATOM 1477 O O . LEU A 1 191 ? -17.421 -9.801 6.484 1.00 57.24 191 LEU A O 1
ATOM 1482 N N . VAL A 1 192 ? -16.411 -11.425 7.710 1.00 57.17 192 VAL A N 1
ATOM 1483 C CA . VAL A 1 192 ? -15.024 -11.175 7.300 1.00 57.60 192 VAL A CA 1
ATOM 1484 C C . VAL A 1 192 ? -14.892 -11.319 5.781 1.00 62.27 192 VAL A C 1
ATOM 1485 O O . VAL A 1 192 ? -14.342 -10.423 5.144 1.00 60.53 192 VAL A O 1
ATOM 1489 N N . ASN A 1 193 ? -15.415 -12.424 5.209 1.00 61.08 193 ASN A N 1
ATOM 1490 C CA . ASN A 1 193 ? -15.363 -12.694 3.771 1.00 62.05 193 ASN A CA 1
ATOM 1491 C C . ASN A 1 193 ? -16.169 -11.661 2.992 1.00 64.31 193 ASN A C 1
ATOM 1492 O O . ASN A 1 193 ? -15.683 -11.150 1.979 1.00 62.98 193 ASN A O 1
ATOM 1497 N N . SER A 1 194 ? -17.385 -11.328 3.482 1.00 59.08 194 SER A N 1
ATOM 1498 C CA . SER A 1 194 ? -18.246 -10.344 2.828 1.00 57.28 194 SER A CA 1
ATOM 1499 C C . SER A 1 194 ? -17.583 -8.968 2.822 1.00 57.44 194 SER A C 1
ATOM 1500 O O . SER A 1 194 ? -17.537 -8.342 1.764 1.00 56.05 194 SER A O 1
ATOM 1503 N N . MET A 1 195 ? -17.012 -8.538 3.972 1.00 52.30 195 MET A N 1
ATOM 1504 C CA . MET A 1 195 ? -16.326 -7.250 4.113 1.00 50.69 195 MET A CA 1
ATOM 1505 C C . MET A 1 195 ? -15.033 -7.191 3.268 1.00 56.35 195 MET A C 1
ATOM 1506 O O . MET A 1 195 ? -14.672 -6.113 2.786 1.00 55.56 195 MET A O 1
ATOM 1511 N N . ASN A 1 196 ? -14.337 -8.327 3.106 1.00 54.40 196 ASN A N 1
ATOM 1512 C CA . ASN A 1 196 ? -13.111 -8.391 2.309 1.00 55.84 196 ASN A CA 1
ATOM 1513 C C . ASN A 1 196 ? -13.427 -8.231 0.820 1.00 59.17 196 ASN A C 1
ATOM 1514 O O . ASN A 1 196 ? -12.730 -7.475 0.147 1.00 59.65 196 ASN A O 1
ATOM 1519 N N . THR A 1 197 ? -14.500 -8.896 0.324 1.00 54.60 197 THR A N 1
ATOM 1520 C CA . THR A 1 197 ? -14.967 -8.796 -1.066 1.00 54.50 197 THR A CA 1
ATOM 1521 C C . THR A 1 197 ? -15.333 -7.323 -1.376 1.00 54.90 197 THR A C 1
ATOM 1522 O O . THR A 1 197 ? -14.943 -6.831 -2.426 1.00 54.01 197 THR A O 1
ATOM 1526 N N . VAL A 1 198 ? -16.029 -6.619 -0.438 1.00 49.02 198 VAL A N 1
ATOM 1527 C CA . VAL A 1 198 ? -16.412 -5.208 -0.598 1.00 46.38 198 VAL A CA 1
ATOM 1528 C C . VAL A 1 198 ? -15.143 -4.339 -0.707 1.00 51.66 198 VAL A C 1
ATOM 1529 O O . VAL A 1 198 ? -15.067 -3.513 -1.618 1.00 50.30 198 VAL A O 1
ATOM 1533 N N . LYS A 1 199 ? -14.154 -4.537 0.199 1.00 50.09 199 LYS A N 1
ATOM 1534 C CA . LYS A 1 199 ? -12.880 -3.786 0.206 1.00 50.41 199 LYS A CA 1
ATOM 1535 C C . LYS A 1 199 ? -12.102 -3.923 -1.112 1.00 57.10 199 LYS A C 1
ATOM 1536 O O . LYS A 1 199 ? -11.580 -2.932 -1.620 1.00 56.68 199 LYS A O 1
ATOM 1542 N N . GLU A 1 200 ? -12.012 -5.155 -1.643 1.00 55.10 200 GLU A N 1
ATOM 1543 C CA . GLU A 1 200 ? -11.302 -5.474 -2.880 1.00 56.81 200 GLU A CA 1
ATOM 1544 C C . GLU A 1 200 ? -12.012 -4.896 -4.103 1.00 58.25 200 GLU A C 1
ATOM 1545 O O . GLU A 1 200 ? -11.343 -4.535 -5.068 1.00 58.20 200 GLU A O 1
ATOM 1551 N N . LEU A 1 201 ? -13.358 -4.807 -4.068 1.00 52.40 201 LEU A N 1
ATOM 1552 C CA . LEU A 1 201 ? -14.114 -4.299 -5.205 1.00 51.19 201 LEU A CA 1
ATOM 1553 C C . LEU A 1 201 ? -14.074 -2.773 -5.306 1.00 51.58 201 LEU A C 1
ATOM 1554 O O . LEU A 1 201 ? -14.326 -2.261 -6.398 1.00 50.53 201 LEU A O 1
ATOM 1559 N N . LEU A 1 202 ? -13.752 -2.045 -4.204 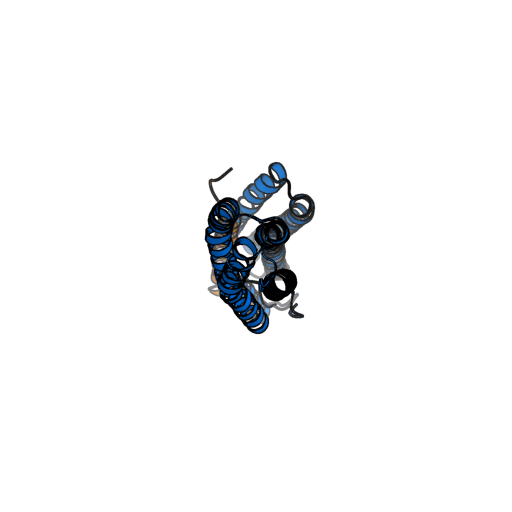1.00 45.55 202 LEU A N 1
ATOM 1560 C CA . LEU A 1 202 ? -13.700 -0.574 -4.230 1.00 43.23 202 LEU A CA 1
ATOM 1561 C C . LEU A 1 202 ? -12.690 -0.041 -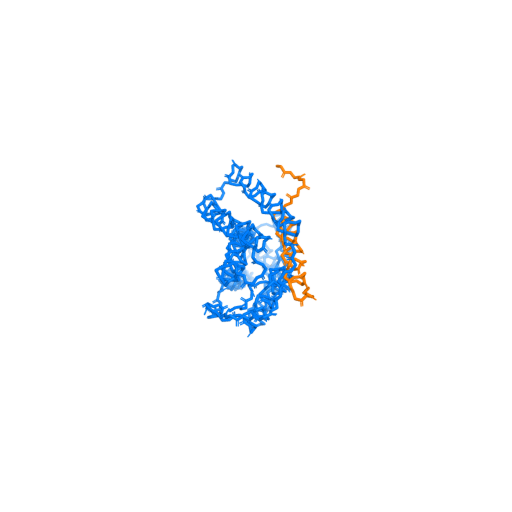5.281 1.00 47.75 202 LEU A C 1
ATOM 1562 O O . LEU A 1 202 ? -13.121 0.783 -6.104 1.00 46.47 202 LEU A O 1
ATOM 1567 N N . PRO A 1 203 ? -11.389 -0.478 -5.322 1.00 44.89 203 PRO A N 1
ATOM 1568 C CA . PRO A 1 203 ? -10.480 0.055 -6.358 1.00 44.23 203 PRO A CA 1
ATOM 1569 C C . PRO A 1 203 ? -10.897 -0.373 -7.763 1.00 48.21 203 PRO A C 1
ATOM 1570 O O . PRO A 1 203 ? -10.585 0.330 -8.717 1.00 47.20 203 PRO A O 1
ATOM 1574 N N . VAL A 1 204 ? -11.611 -1.516 -7.873 1.00 45.85 204 VAL A N 1
ATOM 1575 C CA . VAL A 1 204 ? -12.149 -2.075 -9.119 1.00 46.49 204 VAL A CA 1
ATOM 1576 C C . VAL A 1 204 ? -13.225 -1.098 -9.625 1.00 45.99 204 VAL A C 1
ATOM 1577 O O . VAL A 1 204 ? -13.184 -0.703 -10.781 1.00 44.27 204 VAL A O 1
ATOM 1581 N N . LEU A 1 205 ? -14.140 -0.673 -8.739 1.00 41.44 205 LEU A N 1
ATOM 1582 C CA . LEU A 1 205 ? -15.178 0.315 -9.045 1.00 39.34 205 LEU A CA 1
ATOM 1583 C C . LEU A 1 205 ? -14.573 1.637 -9.537 1.00 42.34 205 LEU A C 1
ATOM 1584 O O . LEU A 1 205 ? -15.008 2.148 -10.564 1.00 41.11 205 LEU A O 1
ATOM 1589 N N . ILE A 1 206 ? -13.602 2.203 -8.785 1.00 40.00 206 ILE A N 1
ATOM 1590 C CA . ILE A 1 206 ? -12.975 3.496 -9.104 1.00 38.53 206 ILE A CA 1
ATOM 1591 C C . ILE A 1 206 ? -12.273 3.396 -10.467 1.00 41.05 206 ILE A C 1
ATOM 1592 O O . ILE A 1 206 ? -12.398 4.320 -11.277 1.00 39.00 206 ILE A O 1
ATOM 1597 N N . SER A 1 207 ? -11.569 2.276 -10.734 1.00 40.35 207 SER A N 1
ATOM 1598 C CA . SER A 1 207 ? -10.933 2.040 -12.045 1.00 40.84 207 SER A CA 1
ATOM 1599 C C . SER A 1 207 ? -11.972 2.114 -13.168 1.00 45.48 207 SER A C 1
ATOM 1600 O O . SER A 1 207 ? -11.751 2.828 -14.145 1.00 44.74 207 SER A O 1
ATOM 1603 N N . ALA A 1 208 ? -13.109 1.391 -13.028 1.00 42.47 208 ALA A N 1
ATOM 1604 C CA . ALA A 1 208 ? -14.169 1.388 -14.050 1.00 42.49 208 ALA A CA 1
ATOM 1605 C C . ALA A 1 208 ? -14.731 2.803 -14.243 1.00 42.31 208 ALA A C 1
ATOM 1606 O O . ALA A 1 208 ? -14.922 3.223 -15.382 1.00 41.05 208 ALA A O 1
ATOM 1608 N N A MET A 1 209 ? -14.934 3.550 -13.138 0.50 34.83 209 MET A N 1
ATOM 1609 N N B MET A 1 209 ? -14.968 3.547 -13.136 0.50 39.87 209 MET A N 1
ATOM 1610 C CA A MET A 1 209 ? -15.426 4.930 -13.180 0.50 30.68 209 MET A CA 1
ATOM 1611 C CA B MET A 1 209 ? -15.481 4.922 -13.196 0.50 38.47 209 MET A CA 1
ATOM 1612 C C A MET A 1 209 ? -14.424 5.857 -13.887 0.50 35.12 209 MET A C 1
ATOM 1613 C C B MET A 1 209 ? -14.492 5.868 -13.894 0.50 39.97 209 MET A C 1
ATOM 1614 O O A MET A 1 209 ? -14.855 6.739 -14.636 0.50 33.91 209 MET A O 1
ATOM 1615 O O B MET A 1 209 ? -14.937 6.762 -14.617 0.50 38.77 209 MET A O 1
ATOM 1624 N N A LYS A 1 210 ? -13.094 5.645 -13.679 0.50 34.01 210 LYS A N 1
ATOM 1625 N N B LYS A 1 210 ? -13.161 5.667 -13.698 0.50 36.32 210 LYS A N 1
ATOM 1626 C CA A LYS A 1 210 ? -12.034 6.431 -14.351 0.50 34.61 210 LYS A CA 1
ATOM 1627 C CA B LYS A 1 210 ? -12.122 6.483 -14.359 0.50 35.61 210 LYS A CA 1
ATOM 1628 C C A LYS A 1 210 ? -12.135 6.282 -15.860 0.50 39.89 210 LYS A C 1
ATOM 1629 C C B LYS A 1 210 ? -12.178 6.294 -15.870 0.50 40.32 210 LYS A C 1
ATOM 1630 O O A LYS A 1 210 ? -12.052 7.273 -16.585 0.50 38.38 210 LYS A O 1
ATOM 1631 O O B LYS A 1 210 ? -12.109 7.278 -16.606 0.50 38.77 210 LYS A O 1
ATOM 1642 N N . ILE A 1 211 ? -12.310 5.033 -16.331 1.00 39.48 211 ILE A N 1
ATOM 1643 C CA . ILE A 1 211 ? -12.396 4.717 -17.769 1.00 41.18 211 ILE A CA 1
ATOM 1644 C C . ILE A 1 211 ? -13.731 5.259 -18.317 1.00 44.87 211 ILE A C 1
ATOM 1645 O O . ILE A 1 211 ? -13.716 5.908 -19.357 1.00 45.02 211 ILE A O 1
ATOM 1650 N N . PHE A 1 212 ? -14.844 5.112 -17.560 1.00 40.95 212 PHE A N 1
ATOM 1651 C CA . PHE A 1 212 ? -16.157 5.608 -17.980 1.00 40.32 212 PHE A CA 1
ATOM 1652 C C . PHE A 1 212 ? -16.129 7.105 -18.263 1.00 43.07 212 PHE A C 1
ATOM 1653 O O . PHE A 1 212 ? -16.516 7.544 -19.339 1.00 42.15 212 PHE A O 1
ATOM 1661 N N . VAL A 1 213 ? -15.660 7.875 -17.289 1.00 38.93 213 VAL A N 1
ATOM 1662 C CA . VAL A 1 213 ? -15.562 9.322 -17.341 1.00 38.56 213 VAL A CA 1
ATOM 1663 C C . VAL A 1 213 ? -14.627 9.790 -18.472 1.00 43.99 213 VAL A C 1
ATOM 1664 O O . VAL A 1 213 ? -14.921 10.792 -19.114 1.00 43.56 213 VAL A O 1
ATOM 1668 N N . THR A 1 214 ? -13.531 9.073 -18.727 1.00 43.40 214 THR A N 1
ATOM 1669 C CA . THR A 1 214 ? -12.575 9.520 -19.738 1.00 44.76 214 THR A CA 1
ATOM 1670 C C . THR A 1 214 ? -12.952 9.100 -21.158 1.00 49.82 214 THR A C 1
ATOM 1671 O O . THR A 1 214 ? -12.507 9.751 -22.098 1.00 48.55 214 THR A O 1
ATOM 1675 N N . THR A 1 215 ? -13.801 8.080 -21.313 1.00 49.97 215 THR A N 1
ATOM 1676 C CA . THR A 1 215 ? -14.242 7.617 -22.639 1.00 52.86 215 THR A CA 1
ATOM 1677 C C . THR A 1 215 ? -15.717 8.021 -22.947 1.00 62.87 215 THR A C 1
ATOM 1678 O O . THR A 1 215 ? -16.219 7.665 -24.015 1.00 63.26 215 THR A O 1
ATOM 1682 N N A LYS A 1 216 ? -16.376 8.773 -22.028 0.50 60.58 216 LYS A N 1
ATOM 1683 N N B LYS A 1 216 ? -16.365 8.779 -22.026 0.50 60.97 216 LYS A N 1
ATOM 1684 C CA A LYS A 1 216 ? -17.782 9.202 -22.092 0.50 61.25 216 LYS A CA 1
ATOM 1685 C CA B LYS A 1 216 ? -17.759 9.247 -22.069 0.50 61.72 216 LYS A CA 1
ATOM 1686 C C A LYS A 1 216 ? -18.218 9.756 -23.461 0.50 69.41 216 LYS A C 1
ATOM 1687 C C B LYS A 1 216 ? -18.199 9.750 -23.458 0.50 69.63 216 LYS A C 1
ATOM 1688 O O A LYS A 1 216 ? -19.170 9.223 -24.038 0.50 70.86 216 LYS A O 1
ATOM 1689 O O B LYS A 1 216 ? -19.141 9.194 -24.031 0.50 71.00 216 LYS A O 1
ATOM 1700 N N . ASN A 1 217 ? -17.537 10.792 -23.984 1.00 67.61 217 ASN A N 1
ATOM 1701 C CA . ASN A 1 217 ? -17.910 11.384 -25.275 1.00 69.97 217 ASN A CA 1
ATOM 1702 C C . ASN A 1 217 ? -16.878 11.066 -26.376 1.00 78.42 217 ASN A C 1
ATOM 1703 O O . ASN A 1 217 ? -16.183 11.956 -26.881 1.00 77.11 217 ASN A O 1
ATOM 1708 N N . SER A 1 218 ? -16.814 9.777 -26.756 1.00 79.49 218 SER A N 1
ATOM 1709 C CA . SER A 1 218 ? -15.924 9.276 -27.805 1.00 81.98 218 SER A CA 1
ATOM 1710 C C . SER A 1 218 ? -16.625 8.190 -28.642 1.00 90.36 218 SER A C 1
ATOM 1711 O O . SER A 1 218 ? -17.414 7.400 -28.110 1.00 90.51 218 SER A O 1
ATOM 1714 N N . LYS A 1 219 ? -16.357 8.191 -29.960 1.00 89.96 219 LYS A N 1
ATOM 1715 C CA . LYS A 1 219 ? -16.944 7.267 -30.938 1.00 93.08 219 LYS A CA 1
ATOM 1716 C C . LYS A 1 219 ? -16.347 5.852 -30.803 1.00 99.96 219 LYS A C 1
ATOM 1717 O O . LYS A 1 219 ? -17.089 4.898 -30.551 1.00 101.53 219 LYS A O 1
ATOM 1723 N N . ASN A 1 220 ? -15.006 5.730 -30.947 1.00 96.52 220 ASN A N 1
ATOM 1724 C CA . ASN A 1 220 ? -14.230 4.478 -30.871 1.00 97.95 220 ASN A CA 1
ATOM 1725 C C . ASN A 1 220 ? -14.143 3.911 -29.436 1.00 98.29 220 ASN A C 1
ATOM 1726 O O . ASN A 1 220 ? -13.759 2.750 -29.253 1.00 99.84 220 ASN A O 1
ATOM 1731 N N . GLN A 1 221 ? -14.500 4.748 -28.442 1.00 89.59 221 GLN A N 1
ATOM 1732 C CA . GLN A 1 221 ? -14.483 4.545 -26.992 1.00 87.14 221 GLN A CA 1
ATOM 1733 C C . GLN A 1 221 ? -14.925 3.177 -26.479 1.00 89.86 221 GLN A C 1
ATOM 1734 O O . GLN A 1 221 ? -15.792 2.511 -27.065 1.00 92.39 221 GLN A O 1
ATOM 1736 N N . GLY A 1 222 ? -14.350 2.825 -25.332 1.00 81.36 222 GLY A N 1
ATOM 1737 C CA . GLY A 1 222 ? -14.659 1.617 -24.585 1.00 79.96 222 GLY A CA 1
ATOM 1738 C C . GLY A 1 222 ? -15.557 1.922 -23.401 1.00 76.03 222 GLY A C 1
ATOM 1739 O O . GLY A 1 222 ? -15.409 1.295 -22.351 1.00 74.37 222 GLY A O 1
ATOM 1740 N N . ILE A 1 223 ? -16.495 2.897 -23.571 1.00 68.17 223 ILE A N 1
ATOM 1741 C CA . ILE A 1 223 ? -17.484 3.333 -22.566 1.00 65.50 223 ILE A CA 1
ATOM 1742 C C . ILE A 1 223 ? -18.399 2.223 -22.158 1.00 65.34 223 ILE A C 1
ATOM 1743 O O . ILE A 1 223 ? -18.724 2.110 -20.976 1.00 62.63 223 ILE A O 1
ATOM 1748 N N . GLU A 1 224 ? -18.893 1.465 -23.160 1.00 60.62 224 GLU A N 1
ATOM 1749 C CA . GLU A 1 224 ? -19.829 0.361 -22.993 1.00 60.91 224 GLU A CA 1
ATOM 1750 C C . GLU A 1 224 ? -19.282 -0.640 -21.985 1.00 62.13 224 GLU A C 1
ATOM 1751 O O . GLU A 1 224 ? -19.989 -0.974 -21.043 1.00 61.28 224 GLU A O 1
ATOM 1757 N N . GLU A 1 225 ? -18.016 -1.084 -22.160 1.00 58.48 225 GLU A N 1
ATOM 1758 C CA . GLU A 1 225 ? -17.335 -2.037 -21.273 1.00 59.20 225 GLU A CA 1
ATOM 1759 C C . GLU A 1 225 ? -17.156 -1.420 -19.869 1.00 60.55 225 GLU A C 1
ATOM 1760 O O . GLU A 1 225 ? -17.339 -2.109 -18.872 1.00 60.46 225 GLU A O 1
ATOM 1766 N N . ALA A 1 226 ? -16.816 -0.121 -19.814 1.00 55.71 226 ALA A N 1
ATOM 1767 C CA . ALA A 1 226 ? -16.608 0.646 -18.583 1.00 53.10 226 ALA A CA 1
ATOM 1768 C C . ALA A 1 226 ? -17.911 0.787 -17.798 1.00 55.86 226 ALA A C 1
ATOM 1769 O O . ALA A 1 226 ? -17.921 0.470 -16.610 1.00 52.83 226 ALA A O 1
ATOM 1771 N N . LEU A 1 227 ? -19.008 1.232 -18.467 1.00 54.63 227 LEU A N 1
ATOM 1772 C CA . LEU A 1 227 ? -20.342 1.381 -17.865 1.00 55.43 227 LEU A CA 1
ATOM 1773 C C . LEU A 1 227 ? -20.847 0.022 -17.338 1.00 58.48 227 LEU A C 1
ATOM 1774 O O . LEU A 1 227 ? -21.410 -0.027 -16.247 1.00 57.71 227 LEU A O 1
ATOM 1779 N N . LYS A 1 228 ? -20.606 -1.068 -18.090 1.00 55.60 228 LYS A N 1
ATOM 1780 C CA . LYS A 1 228 ? -20.980 -2.438 -17.717 1.00 56.33 228 LYS A CA 1
ATOM 1781 C C . LYS A 1 228 ? -20.184 -2.883 -16.490 1.00 57.13 228 LYS A C 1
ATOM 1782 O O . LYS A 1 228 ? -20.778 -3.412 -15.542 1.00 55.98 228 LYS A O 1
ATOM 1788 N N . ASN A 1 229 ? -18.846 -2.642 -16.490 1.00 52.66 229 ASN A N 1
ATOM 1789 C CA . ASN A 1 229 ? -17.972 -3.003 -15.361 1.00 51.55 229 ASN A CA 1
ATOM 1790 C C . ASN A 1 229 ? -18.336 -2.209 -14.132 1.00 50.55 229 ASN A C 1
ATOM 1791 O O . ASN A 1 229 ? -18.302 -2.769 -13.042 1.00 49.86 229 ASN A O 1
ATOM 1796 N N . ARG A 1 230 ? -18.718 -0.924 -14.298 1.00 45.58 230 ARG A N 1
ATOM 1797 C CA . ARG A 1 230 ? -19.133 -0.067 -13.172 1.00 43.53 230 ARG A CA 1
ATOM 1798 C C . ARG A 1 230 ? -20.423 -0.612 -12.516 1.00 48.23 230 ARG A C 1
ATOM 1799 O O . ARG A 1 230 ? -20.428 -0.850 -11.308 1.00 46.26 230 ARG A O 1
ATOM 1807 N N . ASN A 1 231 ? -21.503 -0.808 -13.315 1.00 47.79 231 ASN A N 1
ATOM 1808 C CA . ASN A 1 231 ? -22.801 -1.330 -12.848 1.00 48.75 231 ASN A CA 1
ATOM 1809 C C . ASN A 1 231 ? -22.670 -2.715 -12.221 1.00 55.02 231 ASN A C 1
ATOM 1810 O O . ASN A 1 231 ? -23.345 -2.991 -11.232 1.00 54.17 231 ASN A O 1
ATOM 1815 N N . PHE A 1 232 ? -21.803 -3.581 -12.785 1.00 54.81 232 PHE A N 1
ATOM 1816 C CA . PHE A 1 232 ? -21.563 -4.926 -12.264 1.00 56.67 232 PHE A CA 1
ATOM 1817 C C . PHE A 1 232 ? -20.867 -4.852 -10.901 1.00 55.76 232 PHE A C 1
ATOM 1818 O O . PHE A 1 232 ? -21.220 -5.623 -10.007 1.00 54.76 232 PHE A O 1
ATOM 1826 N N . THR A 1 233 ? -19.864 -3.955 -10.751 1.00 49.68 233 THR A N 1
ATOM 1827 C CA . THR A 1 233 ? -19.123 -3.809 -9.491 1.00 47.91 233 THR A CA 1
ATOM 1828 C C . THR A 1 233 ? -20.044 -3.252 -8.390 1.00 49.42 233 THR A C 1
ATOM 1829 O O . THR A 1 233 ? -19.993 -3.764 -7.272 1.00 47.27 233 THR A O 1
ATOM 1833 N N . VAL A 1 234 ? -20.903 -2.249 -8.717 1.00 45.44 234 VAL A N 1
ATOM 1834 C CA . VAL A 1 234 ? -21.868 -1.668 -7.771 1.00 44.32 234 VAL A CA 1
ATOM 1835 C C . VAL A 1 234 ? -22.846 -2.774 -7.288 1.00 49.83 234 VAL A C 1
ATOM 1836 O O . VAL A 1 234 ? -23.086 -2.885 -6.084 1.00 49.05 234 VAL A O 1
ATOM 1840 N N . GLU A 1 235 ? -23.368 -3.599 -8.219 1.00 49.45 235 GLU A N 1
ATOM 1841 C CA . GLU A 1 235 ? -24.297 -4.710 -7.922 1.00 50.78 235 GLU A CA 1
ATOM 1842 C C . GLU A 1 235 ? -23.652 -5.735 -6.963 1.00 55.76 235 GLU A C 1
ATOM 1843 O O . GLU A 1 235 ? -24.259 -6.079 -5.942 1.00 56.19 235 GLU A O 1
ATOM 1849 N N . LYS A 1 236 ? -22.412 -6.180 -7.265 1.00 53.26 236 LYS A N 1
ATOM 1850 C CA . LYS A 1 236 ? -21.687 -7.152 -6.443 1.00 53.80 236 LYS A CA 1
ATOM 1851 C C . LYS A 1 236 ? -21.388 -6.570 -5.059 1.00 54.68 236 LYS A C 1
ATOM 1852 O O . LYS A 1 236 ? -21.600 -7.264 -4.067 1.00 54.71 236 LYS A O 1
ATOM 1858 N N . MET A 1 237 ? -20.943 -5.294 -4.982 1.00 48.27 237 MET A N 1
ATOM 1859 C CA . MET A 1 237 ? -20.683 -4.632 -3.697 1.00 44.17 237 MET A CA 1
ATOM 1860 C C . MET A 1 237 ? -21.966 -4.516 -2.881 1.00 47.48 237 MET A C 1
ATOM 1861 O O . MET A 1 237 ? -21.937 -4.754 -1.675 1.00 46.16 237 MET A O 1
ATOM 1866 N N . SER A 1 238 ? -23.094 -4.172 -3.537 1.00 45.28 238 SER A N 1
ATOM 1867 C CA . SER A 1 238 ? -24.395 -4.005 -2.875 1.00 44.72 238 SER A CA 1
ATOM 1868 C C . SER A 1 238 ? -24.930 -5.323 -2.320 1.00 50.85 238 SER A C 1
ATOM 1869 O O . SER A 1 238 ? -25.441 -5.339 -1.197 1.00 49.86 238 SER A O 1
ATOM 1872 N N . ALA A 1 239 ? -24.775 -6.431 -3.080 1.00 50.35 239 ALA A N 1
ATOM 1873 C CA . ALA A 1 239 ? -25.216 -7.758 -2.641 1.00 51.58 239 ALA A CA 1
ATOM 1874 C C . ALA A 1 239 ? -24.406 -8.204 -1.417 1.00 54.20 239 ALA A C 1
ATOM 1875 O O . ALA A 1 239 ? -24.983 -8.757 -0.482 1.00 54.71 239 ALA A O 1
ATOM 1877 N N . GLU A 1 240 ? -23.085 -7.906 -1.387 1.00 49.18 240 GLU A N 1
ATOM 1878 C CA . GLU A 1 240 ? -22.243 -8.285 -0.241 1.00 47.98 240 GLU A CA 1
ATOM 1879 C C . GLU A 1 240 ? -22.546 -7.469 1.005 1.00 50.54 240 GLU A C 1
ATOM 1880 O O . GLU A 1 240 ? -22.442 -8.011 2.113 1.00 50.65 240 GLU A O 1
ATOM 1886 N N . ILE A 1 241 ? -22.921 -6.180 0.846 1.00 44.42 241 ILE A N 1
ATOM 1887 C CA . ILE A 1 241 ? -23.250 -5.330 2.005 1.00 41.60 241 ILE A CA 1
ATOM 1888 C C . ILE A 1 241 ? -24.594 -5.798 2.582 1.00 46.47 241 ILE A C 1
ATOM 1889 O O . ILE A 1 241 ? -24.755 -5.835 3.800 1.00 44.54 241 ILE A O 1
ATOM 1894 N N . ASN A 1 242 ? -25.543 -6.160 1.698 1.00 47.32 242 ASN A N 1
ATOM 1895 C CA . ASN A 1 242 ? -26.860 -6.680 2.082 1.00 48.58 242 ASN A CA 1
ATOM 1896 C C . ASN A 1 242 ? -26.714 -8.038 2.758 1.00 54.91 242 ASN A C 1
ATOM 1897 O O . ASN A 1 242 ? -27.499 -8.368 3.656 1.00 54.93 242 ASN A O 1
ATOM 1902 N N . GLU A 1 243 ? -25.662 -8.794 2.383 1.00 53.16 243 GLU A N 1
ATOM 1903 C CA . GLU A 1 243 ? -25.346 -10.061 3.034 1.00 53.95 243 GLU A CA 1
ATOM 1904 C C . GLU A 1 243 ? -24.820 -9.762 4.447 1.00 56.36 243 GLU A C 1
ATOM 1905 O O . GLU A 1 243 ? -25.238 -10.436 5.393 1.00 56.51 243 GLU A O 1
ATOM 1911 N N . ILE A 1 244 ? -23.963 -8.717 4.597 1.00 50.06 244 ILE A N 1
ATOM 1912 C CA . ILE A 1 244 ? -23.440 -8.270 5.899 1.00 47.35 244 ILE A CA 1
ATOM 1913 C C . ILE A 1 244 ? -24.623 -7.870 6.818 1.00 50.20 244 ILE A C 1
ATOM 1914 O O . ILE A 1 244 ? -24.669 -8.320 7.963 1.00 49.98 244 ILE A O 1
ATOM 1919 N N . ILE A 1 245 ? -25.588 -7.079 6.307 1.00 45.12 245 ILE A N 1
ATOM 1920 C CA . ILE A 1 245 ? -26.762 -6.638 7.080 1.00 44.51 245 ILE A CA 1
ATOM 1921 C C . ILE A 1 245 ? -27.569 -7.868 7.585 1.00 50.70 245 ILE A C 1
ATOM 1922 O O . ILE A 1 245 ? -27.969 -7.902 8.751 1.00 49.69 245 ILE A O 1
ATOM 1927 N N . ARG A 1 246 ? -27.792 -8.862 6.707 1.00 50.17 246 ARG A N 1
ATOM 1928 C CA . ARG A 1 246 ? -28.517 -10.092 7.041 1.00 51.75 246 ARG A CA 1
ATOM 1929 C C . ARG A 1 246 ? -27.764 -10.880 8.119 1.00 56.38 246 ARG A C 1
ATOM 1930 O O . ARG A 1 246 ? -28.382 -11.276 9.110 1.00 56.26 246 ARG A O 1
ATOM 1938 N N . VAL A 1 247 ? -26.432 -11.067 7.948 1.00 53.14 247 VAL A N 1
ATOM 1939 C CA . VAL A 1 247 ? -25.598 -11.820 8.896 1.00 52.73 247 VAL A CA 1
ATOM 1940 C C . VAL A 1 247 ? -25.597 -11.118 10.243 1.00 53.70 247 VAL A C 1
ATOM 1941 O O . VAL A 1 247 ? -25.756 -11.791 11.260 1.00 53.39 247 VAL A O 1
ATOM 1945 N N . LEU A 1 248 ? -25.473 -9.773 10.256 1.00 48.56 248 LEU A N 1
ATOM 1946 C CA . LEU A 1 248 ? -25.453 -8.958 11.481 1.00 45.78 248 LEU A CA 1
ATOM 1947 C C . LEU A 1 248 ? -26.678 -9.191 12.399 1.00 48.78 248 LEU A C 1
ATOM 1948 O O . LEU A 1 248 ? -26.572 -8.975 13.595 1.00 46.18 248 LEU A O 1
ATOM 1953 N N . GLN A 1 249 ? -27.821 -9.620 11.833 1.00 48.54 249 GLN A N 1
ATOM 1954 C CA . GLN A 1 249 ? -29.097 -9.837 12.526 1.00 49.01 249 GLN A CA 1
ATOM 1955 C C . GLN A 1 249 ? -29.411 -11.325 12.830 1.00 57.10 249 GLN A C 1
ATOM 1956 O O . GLN A 1 249 ? -30.485 -11.625 13.366 1.00 56.38 249 GLN A O 1
ATOM 1962 N N . LEU A 1 250 ? -28.494 -12.243 12.475 1.00 56.98 250 LEU A N 1
ATOM 1963 C CA . LEU A 1 250 ? -28.646 -13.680 12.692 1.00 59.54 250 LEU A CA 1
ATOM 1964 C C . LEU A 1 250 ? -28.563 -14.029 14.182 1.00 65.95 250 LEU A C 1
ATOM 1965 O O . LEU A 1 250 ? -27.774 -13.439 14.922 1.00 63.64 250 LEU A O 1
ATOM 1970 N N . THR A 1 251 ? -29.420 -14.969 14.604 1.00 66.93 251 THR A N 1
ATOM 1971 C CA . THR A 1 251 ? -29.534 -15.522 15.949 1.00 68.45 251 THR A CA 1
ATOM 1972 C C . THR A 1 251 ? -29.455 -17.056 15.813 1.00 79.81 251 THR A C 1
ATOM 1973 O O . THR A 1 251 ? -30.088 -17.628 14.918 1.00 82.29 251 THR A O 1
ATOM 1977 N N . SER A 1 252 ? -28.660 -17.710 16.674 1.00 78.76 252 SER A N 1
ATOM 1978 C CA . SER A 1 252 ? -28.493 -19.163 16.645 1.00 81.74 252 SER A CA 1
ATOM 1979 C C . SER A 1 252 ? -29.546 -19.858 17.530 1.00 88.65 252 SER A C 1
ATOM 1980 O O . SER A 1 252 ? -30.122 -19.212 18.420 1.00 86.61 252 SER A O 1
ATOM 1983 N N . TRP A 1 253 ? -29.778 -21.182 17.280 1.00 89.15 253 TRP A N 1
ATOM 1984 C CA A TRP A 1 253 ? -30.753 -22.014 17.998 0.50 90.17 253 TRP A CA 1
ATOM 1985 C CA B TRP A 1 253 ? -30.762 -21.996 18.002 0.50 90.04 253 TRP A CA 1
ATOM 1986 C C . TRP A 1 253 ? -30.439 -22.147 19.507 1.00 92.91 253 TRP A C 1
ATOM 1987 O O . TRP A 1 253 ? -31.243 -22.723 20.247 1.00 93.06 253 TRP A O 1
ATOM 2008 N N . ASP A 1 254 ? -29.296 -21.595 19.974 1.00 88.78 254 ASP A N 1
ATOM 2009 C CA . ASP A 1 254 ? -28.898 -21.636 21.388 1.00 87.69 254 ASP A CA 1
ATOM 2010 C C . ASP A 1 254 ? -29.014 -20.222 22.038 1.00 90.09 254 ASP A C 1
ATOM 2011 O O . ASP A 1 254 ? -28.110 -19.413 21.864 1.00 88.82 254 ASP A O 1
ATOM 2016 N N . GLU A 1 255 ? -30.111 -19.903 22.776 1.00 86.34 255 GLU A N 1
ATOM 2017 C CA . GLU A 1 255 ? -31.272 -20.761 23.044 1.00 121.90 255 GLU A CA 1
ATOM 2018 C C . GLU A 1 255 ? -32.475 -20.284 22.228 1.00 155.90 255 GLU A C 1
ATOM 2019 O O . GLU A 1 255 ? -33.286 -21.095 21.783 1.00 120.35 255 GLU A O 1
ATOM 2025 N N . GLY B 2 1 ? -27.047 12.046 29.263 1.00 115.94 408 GLY B N 1
ATOM 2026 C CA . GLY B 2 1 ? -26.452 11.757 30.561 1.00 114.52 408 GLY B CA 1
ATOM 2027 C C . GLY B 2 1 ? -25.328 10.745 30.487 1.00 115.47 408 GLY B C 1
ATOM 2028 O O . GLY B 2 1 ? -25.581 9.535 30.494 1.00 112.12 408 GLY B O 1
ATOM 2029 N N . SER B 2 2 ? -24.073 11.239 30.424 1.00 112.83 409 SER B N 1
ATOM 2030 C CA . SER B 2 2 ? -22.870 10.408 30.338 1.00 110.29 409 SER B CA 1
ATOM 2031 C C . SER B 2 2 ? -22.041 10.468 31.639 1.00 112.07 409 SER B C 1
ATOM 2032 O O . SER B 2 2 ? -21.223 11.376 31.826 1.00 114.72 409 SER B O 1
ATOM 2035 N N . HIS B 2 3 ? -22.274 9.491 32.535 1.00 103.51 410 HIS B N 1
ATOM 2036 C CA . HIS B 2 3 ? -21.578 9.337 33.820 1.00 101.70 410 HIS B CA 1
ATOM 2037 C C . HIS B 2 3 ? -21.165 7.870 33.994 1.00 96.35 410 HIS B C 1
ATOM 2038 O O . HIS B 2 3 ? -20.014 7.586 34.329 1.00 96.59 410 HIS B O 1
ATOM 2045 N N . MET B 2 4 ? -22.111 6.950 33.739 1.00 84.79 411 MET B N 1
ATOM 2046 C CA . MET B 2 4 ? -21.961 5.490 33.777 1.00 78.58 411 MET B CA 1
ATOM 2047 C C . MET B 2 4 ? -22.957 4.921 32.770 1.00 72.98 411 MET B C 1
ATOM 2048 O O . MET B 2 4 ? -24.146 5.241 32.841 1.00 73.04 411 MET B O 1
ATOM 2053 N N . ASN B 2 5 ? -22.470 4.135 31.804 1.00 62.42 412 ASN B N 1
ATOM 2054 C CA . ASN B 2 5 ? -23.347 3.551 30.799 1.00 58.82 412 ASN B CA 1
ATOM 2055 C C . ASN B 2 5 ? -23.963 2.224 31.315 1.00 54.32 412 ASN B C 1
ATOM 2056 O O . ASN B 2 5 ? -23.714 1.816 32.457 1.00 51.12 412 ASN B O 1
ATOM 2061 N N . LEU B 2 6 ? -24.818 1.601 30.493 1.00 48.04 413 LEU B N 1
ATOM 2062 C CA . LEU B 2 6 ? -25.531 0.374 30.838 1.00 45.33 413 LEU B CA 1
ATOM 2063 C C . LEU B 2 6 ? -24.564 -0.798 31.051 1.00 44.90 413 LEU B C 1
ATOM 2064 O O . LEU B 2 6 ? -24.770 -1.560 31.987 1.00 40.14 413 LEU B O 1
ATOM 2069 N N . LEU B 2 7 ? -23.510 -0.923 30.195 1.00 42.22 414 LEU B N 1
ATOM 2070 C CA . LEU B 2 7 ? -22.494 -1.989 30.250 1.00 41.44 414 LEU B CA 1
ATOM 2071 C C . LEU B 2 7 ? -21.754 -1.943 31.601 1.00 42.67 414 LEU B C 1
ATOM 2072 O O . LEU B 2 7 ? -21.580 -2.993 32.230 1.00 39.88 414 LEU B O 1
ATOM 2077 N N . ASN B 2 8 ? -21.317 -0.736 32.030 1.00 40.33 415 ASN B N 1
ATOM 2078 C CA . ASN B 2 8 ? -20.632 -0.514 33.315 1.00 39.79 415 ASN B CA 1
ATOM 2079 C C . ASN B 2 8 ? -21.531 -0.880 34.505 1.00 40.77 415 ASN B C 1
ATOM 2080 O O . ASN B 2 8 ? -21.067 -1.491 35.456 1.00 38.68 415 ASN B O 1
ATOM 2085 N N . ALA B 2 9 ? -22.814 -0.488 34.454 1.00 38.50 416 ALA B N 1
ATOM 2086 C CA . ALA B 2 9 ? -23.792 -0.774 35.505 1.00 36.83 416 ALA B CA 1
ATOM 2087 C C . ALA B 2 9 ? -24.094 -2.285 35.555 1.00 38.28 416 ALA B C 1
ATOM 2088 O O . ALA B 2 9 ? -24.214 -2.843 36.652 1.00 35.84 416 ALA B O 1
ATOM 2090 N N . ALA B 2 10 ? -24.187 -2.948 34.373 1.00 35.09 417 ALA B N 1
ATOM 2091 C CA . ALA B 2 10 ? -24.412 -4.402 34.300 1.00 33.79 417 ALA B CA 1
ATOM 2092 C C . ALA B 2 10 ? -23.194 -5.156 34.869 1.00 36.08 417 ALA B C 1
ATOM 2093 O O . ALA B 2 10 ? -23.361 -6.169 35.546 1.00 34.33 417 ALA B O 1
ATOM 2095 N N . THR B 2 11 ? -21.970 -4.648 34.589 1.00 34.94 418 THR B N 1
ATOM 2096 C CA . THR B 2 11 ? -20.699 -5.209 35.089 1.00 33.91 418 THR B CA 1
ATOM 2097 C C . THR B 2 11 ? -20.661 -5.124 36.617 1.00 38.05 418 THR B C 1
ATOM 2098 O O . THR B 2 11 ? -20.348 -6.126 37.259 1.00 37.81 418 THR B O 1
ATOM 2102 N N . ALA B 2 12 ? -20.986 -3.946 37.199 1.00 34.00 419 ALA B N 1
ATOM 2103 C CA . ALA B 2 12 ? -21.013 -3.777 38.663 1.00 33.37 419 ALA B CA 1
ATOM 2104 C C . ALA B 2 12 ? -22.041 -4.737 39.292 1.00 36.41 419 ALA B C 1
ATOM 2105 O O . ALA B 2 12 ? -21.768 -5.328 40.343 1.00 35.73 419 ALA B O 1
ATOM 2107 N N . LEU B 2 13 ? -23.179 -4.951 38.602 1.00 32.51 420 LEU B N 1
ATOM 2108 C CA . LEU B 2 13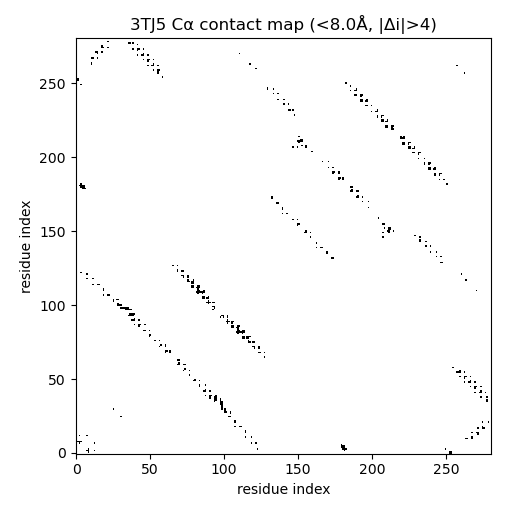 ? -24.218 -5.879 39.056 1.00 31.45 420 LEU B CA 1
ATOM 2109 C C . LEU B 2 13 ? -23.707 -7.318 38.994 1.00 35.19 420 LEU B C 1
ATOM 2110 O O . LEU B 2 13 ? -23.952 -8.077 39.937 1.00 33.95 420 LEU B O 1
ATOM 2115 N N . SER B 2 14 ? -22.979 -7.684 37.919 1.00 32.62 421 SER B N 1
ATOM 2116 C CA . SER B 2 14 ? -22.390 -9.027 37.806 1.00 32.16 421 SER B CA 1
ATOM 2117 C C . SER B 2 14 ? -21.444 -9.296 38.967 1.00 35.97 421 SER B C 1
ATOM 2118 O O . SER B 2 14 ? -21.524 -10.363 39.578 1.00 36.38 421 SER B O 1
ATOM 2121 N N . GLY B 2 15 ? -20.560 -8.341 39.243 1.00 32.73 422 GLY B N 1
ATOM 2122 C CA . GLY B 2 15 ? -19.600 -8.399 40.347 1.00 32.90 422 GLY B CA 1
ATOM 2123 C C . GLY B 2 15 ? -20.232 -8.593 41.711 1.00 36.45 422 GLY B C 1
ATOM 2124 O O . GLY B 2 15 ? -19.738 -9.386 42.523 1.00 34.44 422 GLY B O 1
ATOM 2125 N N . SER B 2 16 ? -21.349 -7.885 41.966 1.00 33.21 423 SER B N 1
ATOM 2126 C CA . SER B 2 16 ? -22.069 -7.988 43.234 1.00 32.36 423 SER B CA 1
ATOM 2127 C C . SER B 2 16 ? -22.802 -9.333 43.335 1.00 33.53 423 SER B C 1
ATOM 2128 O O . SER B 2 16 ? -22.887 -9.893 44.428 1.00 31.30 423 SER B O 1
ATOM 2131 N N . MET B 2 17 ? -23.256 -9.880 42.187 1.00 29.48 424 MET B N 1
ATOM 2132 C CA . MET B 2 17 ? -23.898 -11.189 42.153 1.00 28.35 424 MET B CA 1
ATOM 2133 C C . MET B 2 17 ? -22.866 -12.278 42.366 1.00 32.01 424 MET B C 1
ATOM 2134 O O . MET B 2 17 ? -23.117 -13.224 43.097 1.00 30.73 424 MET B O 1
ATOM 2139 N N . GLN B 2 18 ? -21.702 -12.139 41.741 1.00 29.94 425 GLN B N 1
ATOM 2140 C CA . GLN B 2 18 ? -20.625 -13.113 41.882 1.00 29.76 425 GLN B CA 1
ATOM 2141 C C . GLN B 2 18 ? -20.133 -13.164 43.338 1.00 33.99 425 GLN B C 1
ATOM 2142 O O . GLN B 2 18 ? -19.857 -14.251 43.844 1.00 33.67 425 GLN B O 1
ATOM 2148 N N . TYR B 2 19 ? -20.025 -11.989 43.991 1.00 31.69 426 TYR B N 1
ATOM 2149 C CA . TYR B 2 19 ? -19.609 -11.881 45.384 1.00 30.76 426 TYR B CA 1
ATOM 2150 C C . TYR B 2 19 ? -20.615 -12.611 46.258 1.00 32.35 426 TYR B C 1
ATOM 2151 O O . TYR B 2 19 ? -20.214 -13.437 47.066 1.00 30.67 426 TYR B O 1
ATOM 2160 N N . LEU B 2 20 ? -21.912 -12.318 46.085 1.00 29.79 427 LEU B N 1
ATOM 2161 C CA . LEU B 2 20 ? -22.998 -12.948 46.846 1.00 29.38 427 LEU B CA 1
ATOM 2162 C C . LEU B 2 20 ? -22.988 -14.477 46.720 1.00 32.45 427 LEU B C 1
ATOM 2163 O O . LEU B 2 20 ? -23.083 -15.172 47.739 1.00 32.10 427 LEU B O 1
ATOM 2168 N N . LEU B 2 21 ? -22.860 -14.996 45.487 1.00 27.84 428 LEU B N 1
ATOM 2169 C CA . LEU B 2 21 ? -22.887 -16.445 45.254 1.00 28.27 428 LEU B CA 1
ATOM 2170 C C . LEU B 2 21 ? -21.637 -17.122 45.813 1.00 32.51 428 LEU B C 1
ATOM 2171 O O . LEU B 2 21 ? -21.743 -18.165 46.448 1.00 33.22 428 LEU B O 1
ATOM 2176 N N . ASN B 2 22 ? -20.488 -16.466 45.727 1.00 29.14 429 ASN B N 1
ATOM 2177 C CA . ASN B 2 22 ? -19.255 -17.015 46.307 1.00 30.02 429 ASN B CA 1
ATOM 2178 C C . ASN B 2 22 ? -19.314 -16.941 47.851 1.00 32.84 429 ASN B C 1
ATOM 2179 O O . ASN B 2 22 ? -18.783 -17.822 48.542 1.00 31.89 429 ASN B O 1
ATOM 2184 N N . TYR B 2 23 ? -20.016 -15.919 48.379 1.00 29.65 430 TYR B N 1
ATOM 2185 C CA . TYR B 2 23 ? -20.205 -15.716 49.820 1.00 29.94 430 TYR B CA 1
ATOM 2186 C C . TYR B 2 23 ? -21.049 -16.883 50.376 1.00 34.07 430 TYR B C 1
ATOM 2187 O O . TYR B 2 23 ? -20.704 -17.443 51.414 1.00 32.68 430 TYR B O 1
ATOM 2196 N N . VAL B 2 24 ? -22.152 -17.239 49.673 1.00 31.06 431 VAL B N 1
ATOM 2197 C CA . VAL B 2 24 ? -22.988 -18.391 50.019 1.00 31.54 431 VAL B CA 1
ATOM 2198 C C . VAL B 2 24 ? -22.104 -19.665 49.943 1.00 37.73 431 VAL B C 1
ATOM 2199 O O . VAL B 2 24 ? -22.071 -20.434 50.901 1.00 36.03 431 VAL B O 1
ATOM 2203 N N . ASN B 2 25 ? -21.352 -19.845 48.834 1.00 36.89 432 ASN B N 1
ATOM 2204 C CA . ASN B 2 25 ? -20.493 -21.027 48.620 1.00 38.66 432 ASN B CA 1
ATOM 2205 C C . ASN B 2 25 ? -19.459 -21.255 49.731 1.00 44.66 432 ASN B C 1
ATOM 2206 O O . ASN B 2 25 ? -19.196 -22.408 50.062 1.00 45.99 432 ASN B O 1
ATOM 2211 N N . ALA B 2 26 ? -18.877 -20.184 50.296 1.00 41.45 433 ALA B N 1
ATOM 2212 C CA . ALA B 2 26 ? -17.862 -20.284 51.351 1.00 42.37 433 ALA B CA 1
ATOM 2213 C C . ALA B 2 26 ? -18.456 -20.778 52.694 1.00 49.83 433 ALA B C 1
ATOM 2214 O O . ALA B 2 26 ? -17.729 -21.337 53.516 1.00 52.08 433 ALA B O 1
ATOM 2216 N N . GLY B 2 27 ? -19.754 -20.564 52.894 1.00 46.48 434 GLY B N 1
ATOM 2217 C CA . GLY B 2 27 ? -20.477 -20.962 54.097 1.00 62.54 434 GLY B CA 1
ATOM 2218 C C . GLY B 2 27 ? -20.141 -20.121 55.307 1.00 85.76 434 GLY B C 1
ATOM 2219 O O . GLY B 2 27 ? -20.341 -20.561 56.439 1.00 58.43 434 GLY B O 1
#

Nearest PDB structures (foldseek):
  3zdl-assembly1_A  TM=9.654E-01  e=5.047E-29  Gallus gallus
  2gww-assembly1_A  TM=9.463E-01  e=1.993E-28  Homo sapiens
  4ehp-assembly1_A  TM=9.492E-01  e=1.326E-27  Homo sapiens
  1ydi-assembly1_A  TM=9.091E-01  e=6.214E-28  Homo sapiens
  3tj6-assembly1_A  TM=7.603E-01  e=6.515E-28  Homo sapiens

Secondary structure (DSSP, 8-state):
---SBHHHHHHHHHHHHHHHHHHHH--TT---S-PPPP-HHHHHHHHHHHHHHHHHHHHHHHH---HHHHHHHHHHHHHHHHHHHHHHHHHHHHHH-TT-HHHHHHHHHHHHHHHHHHHHHHHHHHHHHHHHHHHHHHHHHHHHTTGGG--SHHHHHHHHHHHHHHHHHHHHHHHHHHHHBS-HHHHHHHHHHHHHHHHHHHHHHHHHHHHHHHTT-SS--HHHHHHHHHHHHHHHHHHHHHHHHHHT---S--/--SS-HHHHHHHHHHHHHHHHHHHHH-

Organism: Homo sapiens (NCBI:txid9606)

InterPro domains:
  IPR000633 Vinculin, conserved site [PS00663] (162-182)
  IPR000633 Vinculin, conserved site [PS00664] (277-287)
  IPR000633 Vinculin, conserved site [PS00664] (497-507)
  IPR006077 Vinculin/alpha-catenin [PF01044] (373-915)
  IPR006077 Vinculin/alpha-catenin [PF01044] (934-1134)
  IPR017997 Vinculin [PTHR46180] (1-1132)
  IPR036723 Alpha-catenin/vinculin-like superfamily [SSF47220] (39-249)
  IPR036723 Alpha-catenin/vinculin-like superfamily [SSF47220] (272-424)
  IPR036723 Alpha-catenin/vinculin-like superfamily [SSF47220] (490-646)
  IPR036723 Alpha-catenin/vinculin-like superfamily [SSF47220] (649-718)
  IPR036723 Alpha-catenin/vinculin-like superfamily [SSF47220] (720-854)
  IPR036723 Alpha-catenin/vinculin-like superfamily [SSF47220] (957-1129)

Foldseek 3Di:
DDAFWPVLCVVQVVLVVVLVVLCVVAPQLDFDDDQAPQCQVVLVVLVVVLVVVLVVLVVCLVPDPDPLSVVQLVVLNVLLVVLSVLQNVLNVVSVVPSRDSSSSVSNSSSSVSNSVSVSSNVVSVLVVVLVVLLVLLVVLLVLLVVLLVQQAPVSLVVSCVVNVVSLVVNLVSLQVLLNTGPDVVLSVLSNVLSVLLVVLVVQLSVLSVLLNVQVPDDVGPNVVSSVSNVVSSVSNNVSSVSNSVSSPDDDPPD/DPDADPVRVVVVVVVVVVCVVVVVVVD

Radius of gyration: 26.76 Å; Cα contacts (8 Å, |Δi|>4): 306; chains: 2; bounding box: 30×46×92 Å